Protein AF-A0A2R6GEL3-F1 (afdb_monomer)

Structure (mmCIF, N/CA/C/O backbone):
data_AF-A0A2R6GEL3-F1
#
_entry.id   AF-A0A2R6GEL3-F1
#
loop_
_atom_site.group_PDB
_atom_site.id
_atom_site.type_symbol
_atom_site.label_atom_id
_atom_site.label_alt_id
_atom_site.label_comp_id
_atom_site.label_asym_id
_atom_site.label_entity_id
_atom_site.label_seq_id
_atom_site.pdbx_PDB_ins_code
_atom_site.Cartn_x
_atom_site.Cartn_y
_atom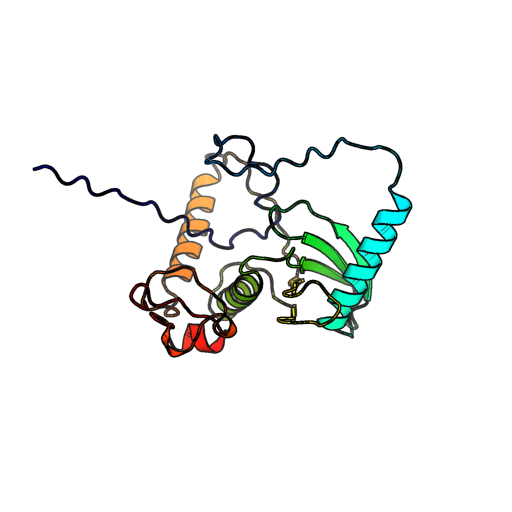_site.Cartn_z
_atom_site.occupancy
_atom_site.B_iso_or_equiv
_atom_site.auth_seq_id
_atom_site.auth_comp_id
_atom_site.auth_asym_id
_atom_site.auth_atom_id
_atom_site.pdbx_PDB_model_num
ATOM 1 N N . MET A 1 1 ? 23.795 28.844 -29.477 1.00 37.75 1 MET A N 1
ATOM 2 C CA . MET A 1 1 ? 23.028 27.593 -29.320 1.00 37.75 1 MET A CA 1
ATOM 3 C C . MET A 1 1 ? 23.210 27.150 -27.882 1.00 37.75 1 MET A C 1
ATOM 5 O O . MET A 1 1 ? 24.295 26.715 -27.536 1.00 37.75 1 MET A O 1
ATOM 9 N N . SER A 1 2 ? 22.220 27.425 -27.032 1.00 29.52 2 SER A N 1
ATOM 10 C CA . SER A 1 2 ? 22.249 27.108 -25.602 1.00 29.52 2 SER A CA 1
ATOM 11 C C . SER A 1 2 ? 21.119 26.117 -25.357 1.00 29.52 2 SER A C 1
ATOM 13 O O . SER A 1 2 ? 19.953 26.488 -25.487 1.00 29.52 2 SER A O 1
ATOM 15 N N . SER A 1 3 ? 21.459 24.851 -25.126 1.00 27.45 3 SER A N 1
ATOM 16 C CA . SER A 1 3 ? 20.482 23.805 -24.830 1.00 27.45 3 SER A CA 1
ATOM 17 C C . SER A 1 3 ? 20.284 23.749 -23.322 1.00 27.45 3 SER A C 1
ATOM 19 O O . SER A 1 3 ? 21.184 23.366 -22.580 1.00 27.45 3 SER A O 1
ATOM 21 N N . SER A 1 4 ? 19.107 24.191 -22.887 1.00 24.47 4 SER A N 1
ATOM 22 C CA . SER A 1 4 ? 18.639 24.087 -21.510 1.00 24.47 4 SER A CA 1
ATOM 23 C C . SER A 1 4 ? 18.266 22.632 -21.229 1.00 24.47 4 SER A C 1
ATOM 25 O O . SER A 1 4 ? 17.338 22.105 -21.841 1.00 24.47 4 SER A O 1
ATOM 27 N N . ILE A 1 5 ? 19.003 21.976 -20.335 1.00 25.86 5 ILE A N 1
ATOM 28 C CA . ILE A 1 5 ? 18.626 20.675 -19.781 1.00 25.86 5 ILE A CA 1
ATOM 29 C C . ILE A 1 5 ? 17.561 20.963 -18.723 1.00 25.86 5 ILE A C 1
ATOM 31 O O . ILE A 1 5 ? 17.852 21.509 -17.659 1.00 25.86 5 ILE A O 1
ATOM 35 N N . SER A 1 6 ? 16.307 20.657 -19.051 1.00 23.41 6 SER A N 1
ATOM 36 C CA . SER A 1 6 ? 15.207 20.699 -18.094 1.00 23.41 6 SER A CA 1
ATOM 37 C C . SER A 1 6 ? 15.393 19.538 -17.117 1.00 23.41 6 SER A C 1
ATOM 39 O O . SER A 1 6 ? 15.214 18.377 -17.475 1.00 23.41 6 SER A O 1
ATOM 41 N N . SER A 1 7 ? 15.839 19.859 -15.903 1.00 25.70 7 SER A N 1
ATOM 42 C CA . SER A 1 7 ? 15.926 18.919 -14.787 1.00 25.70 7 SER A CA 1
ATOM 43 C C . SER A 1 7 ? 14.507 18.624 -14.298 1.00 25.70 7 SER A C 1
ATOM 45 O O . SER A 1 7 ? 13.912 19.414 -13.565 1.00 25.70 7 SER A O 1
ATOM 47 N N . GLY A 1 8 ? 13.930 17.526 -14.787 1.00 24.64 8 GLY A N 1
ATOM 48 C CA . GLY A 1 8 ? 12.675 16.980 -14.287 1.00 24.64 8 GLY A CA 1
ATOM 49 C C . GLY A 1 8 ? 12.922 16.299 -12.946 1.00 24.64 8 GLY A C 1
ATOM 50 O O . GLY A 1 8 ? 13.498 15.217 -12.894 1.00 24.64 8 GLY A O 1
ATOM 51 N N . ILE A 1 9 ? 12.512 16.949 -11.860 1.00 23.88 9 ILE A N 1
ATOM 52 C CA . ILE A 1 9 ? 12.509 16.368 -10.516 1.00 23.88 9 ILE A CA 1
ATOM 53 C C . ILE A 1 9 ? 11.454 15.251 -10.492 1.00 23.88 9 ILE A C 1
ATOM 55 O O . ILE A 1 9 ? 10.254 15.515 -10.579 1.00 23.88 9 ILE A O 1
ATOM 59 N N . LEU A 1 10 ? 11.918 14.002 -10.412 1.00 27.61 10 LEU A N 1
ATOM 60 C CA . LEU A 1 10 ? 11.104 12.801 -10.227 1.00 27.61 10 LEU A CA 1
ATOM 61 C C . LEU A 1 10 ? 10.402 12.861 -8.866 1.00 27.61 10 LEU A C 1
ATOM 63 O O . LEU A 1 10 ? 11.054 12.897 -7.825 1.00 27.61 10 LEU A O 1
ATOM 67 N N . THR A 1 11 ? 9.068 12.847 -8.872 1.00 26.44 11 THR A N 1
ATOM 68 C CA . THR A 1 11 ? 8.284 12.583 -7.660 1.00 26.44 11 THR A CA 1
ATOM 69 C C . THR A 1 11 ? 8.105 11.072 -7.562 1.00 26.44 11 THR A C 1
ATOM 71 O O . THR A 1 11 ? 7.090 10.528 -7.985 1.00 26.44 11 THR A O 1
ATOM 74 N N . LEU A 1 12 ? 9.125 10.376 -7.058 1.00 29.30 12 LEU A N 1
ATOM 75 C CA . LEU A 1 12 ? 8.912 9.066 -6.449 1.00 29.30 12 LEU A CA 1
ATOM 76 C C . LEU A 1 12 ? 8.119 9.337 -5.168 1.00 29.30 12 LEU A C 1
ATOM 78 O O . LEU A 1 12 ? 8.685 9.719 -4.146 1.00 29.30 12 LEU A O 1
ATOM 82 N N . SER A 1 13 ? 6.791 9.234 -5.242 1.00 33.41 13 SER A N 1
ATOM 83 C CA . SER A 1 13 ? 5.941 9.140 -4.055 1.00 33.41 13 SER A CA 1
ATOM 84 C C . SER A 1 13 ? 6.205 7.778 -3.427 1.00 33.41 13 SER A C 1
ATOM 86 O O . SER A 1 13 ? 5.516 6.801 -3.693 1.00 33.41 13 SER A O 1
ATOM 88 N N . VAL A 1 14 ? 7.288 7.711 -2.661 1.00 36.47 14 VAL A N 1
ATOM 89 C CA . VAL A 1 14 ? 7.637 6.570 -1.825 1.00 36.47 14 VAL A CA 1
ATOM 90 C C . VAL A 1 14 ? 6.437 6.273 -0.917 1.00 36.47 14 VAL A C 1
ATOM 92 O O . VAL A 1 14 ? 5.920 7.215 -0.312 1.00 36.47 14 VAL A O 1
ATOM 95 N N . PRO A 1 15 ? 5.977 5.016 -0.781 1.00 38.56 15 PRO A N 1
ATOM 96 C CA . PRO A 1 15 ? 4.828 4.659 0.055 1.00 38.56 15 PRO A CA 1
ATOM 97 C C . PRO A 1 15 ? 5.200 4.631 1.551 1.00 38.56 15 PRO A C 1
ATOM 99 O O . PRO A 1 15 ? 4.792 3.748 2.300 1.00 38.56 15 PRO A O 1
ATOM 102 N N . ILE A 1 16 ? 6.000 5.598 2.002 1.00 34.31 16 ILE A N 1
ATOM 103 C CA . ILE A 1 16 ? 6.271 5.822 3.419 1.00 34.31 16 ILE A CA 1
ATOM 104 C C . ILE A 1 16 ? 5.188 6.781 3.912 1.00 34.31 16 ILE A C 1
ATOM 106 O O . ILE A 1 16 ? 5.163 7.946 3.527 1.00 34.31 16 ILE A O 1
ATOM 110 N N . ALA A 1 17 ? 4.314 6.250 4.769 1.00 35.12 17 ALA A N 1
ATOM 111 C CA . ALA A 1 17 ? 3.053 6.813 5.255 1.00 35.12 17 ALA A CA 1
ATOM 112 C C . ALA A 1 17 ? 1.865 6.592 4.304 1.00 35.12 17 ALA A C 1
ATOM 114 O O . ALA A 1 17 ? 1.453 7.461 3.542 1.00 35.12 17 ALA A O 1
ATOM 115 N N . VAL A 1 18 ? 1.329 5.372 4.397 1.00 39.19 18 VAL A N 1
ATOM 116 C CA . VAL A 1 18 ? -0.089 4.990 4.284 1.00 39.19 18 VAL A CA 1
ATOM 117 C C . VAL A 1 18 ? -1.017 6.153 3.929 1.00 39.19 18 VAL A C 1
ATOM 119 O O . VAL A 1 18 ? -1.111 7.144 4.648 1.00 39.19 18 VAL A O 1
ATOM 122 N N . ARG A 1 19 ? -1.738 5.974 2.828 1.00 43.47 19 ARG A N 1
ATOM 123 C CA . ARG A 1 19 ? -2.649 6.861 2.092 1.00 43.47 19 ARG A CA 1
ATOM 124 C C . ARG A 1 19 ? -3.669 7.736 2.859 1.00 43.47 19 ARG A C 1
ATOM 126 O O . ARG A 1 19 ? -4.425 8.455 2.216 1.00 43.47 19 ARG A O 1
ATOM 133 N N . GLU A 1 20 ? -3.643 7.809 4.191 1.00 38.28 20 GLU A N 1
ATOM 134 C CA . GLU A 1 20 ? -4.131 8.988 4.938 1.00 38.28 20 GLU A CA 1
ATOM 135 C C . GLU A 1 20 ? -3.285 10.256 4.630 1.00 38.28 20 GLU A C 1
ATOM 137 O O . GLU A 1 20 ? -3.729 11.381 4.851 1.00 38.28 20 GLU A O 1
ATOM 142 N N . TYR A 1 21 ? -2.100 10.090 4.027 1.00 44.06 21 TYR A N 1
ATOM 143 C CA . TYR A 1 21 ? -1.109 11.132 3.721 1.00 44.06 21 TYR A CA 1
ATOM 144 C C . TYR A 1 21 ? -1.483 12.173 2.624 1.00 44.06 21 TYR A C 1
ATOM 146 O O . TYR A 1 21 ? -0.847 13.226 2.574 1.00 44.06 21 TYR A O 1
ATOM 154 N N . TYR A 1 22 ? -2.521 11.990 1.782 1.00 33.56 22 TYR A N 1
ATOM 155 C CA . TYR A 1 22 ? -2.796 12.904 0.635 1.00 33.56 22 TYR A CA 1
ATOM 156 C C . TYR A 1 22 ? -4.163 13.617 0.573 1.00 33.56 22 TYR A C 1
ATOM 158 O O . TYR A 1 22 ? -4.457 14.300 -0.411 1.00 33.56 22 TYR A O 1
ATOM 166 N N . ALA A 1 23 ? -4.975 13.581 1.627 1.00 37.00 23 ALA A N 1
ATOM 167 C CA . ALA A 1 23 ? -6.323 14.158 1.583 1.00 37.00 23 ALA A CA 1
ATOM 168 C C . ALA A 1 23 ? -6.427 15.681 1.796 1.00 37.00 23 ALA A C 1
ATOM 170 O O . ALA A 1 23 ? -7.419 16.292 1.408 1.00 37.00 23 ALA A O 1
ATOM 171 N N . GLN A 1 24 ? -5.437 16.332 2.423 1.00 29.03 24 GLN A N 1
ATOM 172 C CA . GLN A 1 24 ? -5.622 17.708 2.930 1.00 29.03 24 GLN A CA 1
ATOM 173 C C . GLN A 1 24 ? -4.770 18.810 2.277 1.00 29.03 24 GLN A C 1
ATOM 175 O O . GLN A 1 24 ? -4.856 19.957 2.712 1.00 29.03 24 GLN A O 1
ATOM 180 N N . ARG A 1 25 ? -3.992 18.553 1.208 1.00 29.38 25 ARG A N 1
ATOM 181 C CA . ARG A 1 25 ? -3.124 19.610 0.625 1.00 29.38 25 ARG A CA 1
ATOM 182 C C . ARG A 1 25 ? -3.155 19.833 -0.892 1.00 29.38 25 ARG A C 1
ATOM 184 O O . ARG A 1 25 ? -2.426 20.697 -1.377 1.00 29.38 25 ARG A O 1
ATOM 191 N N . ILE A 1 26 ? -4.072 19.217 -1.644 1.00 33.28 26 ILE A N 1
ATOM 192 C CA . ILE A 1 26 ? -4.339 19.592 -3.055 1.00 33.28 26 ILE A CA 1
ATOM 193 C C . ILE A 1 26 ? -5.322 20.785 -3.130 1.00 33.28 26 ILE A C 1
ATOM 195 O O . ILE A 1 26 ? -6.329 20.757 -3.829 1.00 33.28 26 ILE A O 1
ATOM 199 N N . GLN A 1 27 ? -5.054 21.859 -2.379 1.00 30.80 27 GLN A N 1
ATOM 200 C CA . GLN A 1 27 ? -5.757 23.148 -2.523 1.00 30.80 27 GLN A CA 1
ATOM 201 C C . GLN A 1 27 ? -4.817 24.322 -2.850 1.00 30.80 27 GLN A C 1
ATOM 203 O O . GLN A 1 27 ? -5.292 25.437 -3.046 1.00 30.80 27 GLN A O 1
ATOM 208 N N . SER A 1 28 ? -3.499 24.106 -2.950 1.00 26.66 28 SER A N 1
ATOM 209 C CA . SER A 1 28 ? -2.527 25.215 -3.040 1.00 26.66 28 SER A CA 1
ATOM 210 C C . SER A 1 28 ? -1.678 25.270 -4.315 1.00 26.66 28 SER A C 1
ATOM 212 O O . SER A 1 28 ? -0.861 26.178 -4.433 1.00 26.66 28 SER A O 1
ATOM 214 N N . PHE A 1 29 ? -1.863 24.366 -5.282 1.00 25.27 29 PHE A N 1
ATOM 215 C CA . PHE A 1 29 ? -1.212 24.475 -6.595 1.00 25.27 29 PHE A CA 1
ATOM 216 C C . PHE A 1 29 ? -2.212 24.944 -7.665 1.00 25.27 29 PHE A C 1
ATOM 218 O O . PHE A 1 29 ? -3.329 24.422 -7.717 1.00 25.27 29 PHE A O 1
ATOM 225 N N . PRO A 1 30 ? -1.859 25.926 -8.518 1.00 25.69 30 PRO A N 1
ATOM 226 C CA . PRO A 1 30 ? -2.735 26.359 -9.599 1.00 25.69 30 PRO A CA 1
ATOM 227 C C . PRO A 1 30 ? -2.913 25.214 -10.617 1.00 25.69 30 PRO A C 1
ATOM 229 O O . PRO A 1 30 ? -1.942 24.529 -10.941 1.00 25.69 30 PRO A O 1
ATOM 232 N N . PRO A 1 31 ? -4.136 24.980 -11.123 1.00 30.97 31 PRO A N 1
ATOM 233 C CA . PRO A 1 31 ? -4.443 23.808 -11.933 1.00 30.97 31 PRO A CA 1
ATOM 234 C C . PRO A 1 31 ? -3.844 23.913 -13.340 1.00 30.97 31 PRO A C 1
ATOM 236 O O . PRO A 1 31 ? -4.167 24.835 -14.091 1.00 30.97 31 PRO A O 1
ATOM 239 N N . PHE A 1 32 ? -3.062 22.908 -13.741 1.00 28.31 32 PHE A N 1
ATOM 240 C CA . PHE A 1 32 ? -2.998 22.528 -15.151 1.00 28.31 32 PHE A CA 1
ATOM 241 C C . PHE A 1 32 ? -4.306 21.814 -15.504 1.00 28.31 32 PHE A C 1
ATOM 243 O O . PHE A 1 32 ? -4.798 20.966 -14.762 1.00 28.31 32 PHE A O 1
ATOM 250 N N . GLY A 1 33 ? -4.939 22.288 -16.576 1.00 34.50 33 GLY A N 1
ATOM 251 C CA . GLY A 1 33 ? -6.368 22.138 -16.809 1.00 34.50 33 GLY A CA 1
ATOM 252 C C . GLY A 1 33 ? -6.873 20.700 -16.875 1.00 34.50 33 GLY A C 1
ATOM 253 O O . GLY A 1 33 ? -6.395 19.902 -17.667 1.00 34.50 33 GLY A O 1
ATOM 254 N N . ASN A 1 34 ? -7.952 20.441 -16.136 1.00 28.95 34 ASN A N 1
ATOM 255 C CA . ASN A 1 34 ? -9.001 19.529 -16.567 1.00 28.95 34 ASN A CA 1
ATOM 256 C C . ASN A 1 34 ? -10.362 20.033 -16.071 1.00 28.95 34 ASN A C 1
ATOM 258 O O . ASN A 1 34 ? -10.594 20.245 -14.880 1.00 28.95 34 ASN A O 1
ATOM 262 N N . ARG A 1 35 ? -11.269 20.278 -17.024 1.00 33.59 35 ARG A N 1
ATOM 263 C CA . ARG A 1 35 ? -12.668 20.638 -16.774 1.00 33.59 35 ARG A CA 1
ATOM 264 C C . ARG A 1 35 ? -13.440 19.389 -16.354 1.00 33.59 35 ARG A C 1
ATOM 266 O O . ARG A 1 35 ? -14.065 18.783 -17.203 1.00 33.59 35 ARG A O 1
ATOM 273 N N . PHE A 1 36 ? -13.463 19.052 -15.072 1.00 36.12 36 PHE A N 1
ATOM 274 C CA . PHE A 1 36 ? -14.576 18.304 -14.469 1.00 36.12 36 PHE A CA 1
ATOM 275 C C . PHE A 1 36 ? -14.671 18.658 -12.981 1.00 36.12 36 PHE A C 1
ATOM 277 O O . PHE A 1 36 ? -14.429 17.848 -12.095 1.00 36.12 36 PHE A O 1
ATOM 284 N N . ARG A 1 37 ? -15.034 19.913 -12.690 1.00 29.69 37 ARG A N 1
ATOM 285 C CA . ARG A 1 37 ? -15.478 20.312 -11.350 1.00 29.69 37 ARG A CA 1
ATOM 286 C C . ARG A 1 37 ? -16.981 20.047 -11.264 1.00 29.69 37 ARG A C 1
ATOM 288 O O . ARG A 1 37 ? -17.781 20.883 -11.676 1.00 29.69 37 ARG A O 1
ATOM 295 N N . ARG A 1 38 ? -17.375 18.877 -10.757 1.00 30.88 38 ARG A N 1
ATOM 296 C CA . ARG A 1 38 ? -18.745 18.668 -10.277 1.00 30.88 38 ARG A CA 1
ATOM 297 C C . ARG A 1 38 ? -18.798 19.205 -8.850 1.00 30.88 38 ARG A C 1
ATOM 299 O O . ARG A 1 38 ? -18.311 18.566 -7.927 1.00 30.88 38 ARG A O 1
ATOM 306 N N . GLU A 1 39 ? -19.328 20.414 -8.691 1.00 27.69 39 GLU A N 1
ATOM 307 C CA . GLU A 1 39 ? -19.616 20.993 -7.378 1.00 27.69 39 GLU A CA 1
ATOM 308 C C . GLU A 1 39 ? -20.604 20.090 -6.631 1.00 27.69 39 GLU A C 1
ATOM 310 O O . GLU A 1 39 ? -21.789 20.026 -6.965 1.00 27.69 39 GLU A O 1
ATOM 315 N N . LEU A 1 40 ? -20.121 19.380 -5.614 1.00 33.88 40 LEU A N 1
ATOM 316 C CA . LEU A 1 40 ? -20.983 18.786 -4.603 1.00 33.88 40 LEU A CA 1
ATOM 317 C C . LEU A 1 40 ? -21.197 19.837 -3.515 1.00 33.88 40 LEU A C 1
ATOM 319 O O . LEU A 1 40 ? -20.297 20.158 -2.743 1.00 33.88 40 LEU A O 1
ATOM 323 N N . ARG A 1 41 ? -22.405 20.404 -3.491 1.00 29.20 41 ARG A N 1
ATOM 324 C CA . ARG A 1 41 ? -22.885 21.193 -2.355 1.00 29.20 41 ARG A CA 1
ATOM 325 C C . ARG A 1 41 ? -23.013 20.281 -1.128 1.00 29.20 41 ARG A C 1
ATOM 327 O O . ARG A 1 41 ? -23.480 19.151 -1.285 1.00 29.20 41 ARG A O 1
ATOM 334 N N . PRO A 1 42 ? -22.682 20.760 0.081 1.00 33.56 42 PRO A N 1
ATOM 335 C CA . PRO A 1 42 ? -22.936 20.005 1.298 1.00 33.56 42 PRO A CA 1
ATOM 336 C C . PRO A 1 42 ? -24.453 19.916 1.505 1.00 33.56 42 PRO A C 1
ATOM 338 O O . PRO A 1 42 ? -25.132 20.937 1.610 1.00 33.56 42 PRO A O 1
ATOM 341 N N . SER A 1 43 ? -25.002 18.698 1.503 1.00 38.81 43 SER A N 1
ATOM 342 C CA . SER A 1 43 ? -26.398 18.451 1.867 1.00 38.81 43 SER A CA 1
ATOM 343 C C . SER A 1 43 ? -26.463 17.686 3.186 1.00 38.81 43 SER A C 1
ATOM 345 O O . SER A 1 43 ? -26.301 16.462 3.220 1.00 38.81 43 SER A O 1
ATOM 347 N N . ASP A 1 44 ? -26.755 18.413 4.258 1.00 44.00 44 ASP A N 1
ATOM 348 C CA . ASP A 1 44 ? -27.270 17.858 5.504 1.00 44.00 44 ASP A CA 1
ATOM 349 C C . ASP A 1 44 ? -28.691 17.326 5.264 1.00 44.00 44 ASP A C 1
ATOM 351 O O . ASP A 1 44 ? -29.645 18.096 5.255 1.00 44.00 44 ASP A O 1
ATOM 355 N N . ALA A 1 45 ? -28.808 16.020 4.979 1.00 39.03 45 ALA A N 1
ATOM 356 C CA . ALA A 1 45 ? -29.976 15.144 5.200 1.00 39.03 45 ALA A CA 1
ATOM 357 C C . ALA A 1 45 ? -29.839 13.854 4.359 1.00 39.03 45 ALA A C 1
ATOM 359 O O . ALA A 1 45 ? -30.367 13.751 3.254 1.00 39.03 45 ALA A O 1
ATOM 360 N N . GLY A 1 46 ? -29.117 12.842 4.857 1.00 35.81 46 GLY A N 1
ATOM 361 C CA . GLY A 1 46 ? -29.018 11.550 4.149 1.00 35.81 46 GLY A CA 1
ATOM 362 C C . GLY A 1 46 ? -28.100 10.484 4.757 1.00 35.81 46 GLY A C 1
ATOM 363 O O . GLY A 1 46 ? -27.782 9.502 4.085 1.00 35.81 46 GLY A O 1
ATOM 364 N N . SER A 1 47 ? -27.653 10.653 6.005 1.00 49.62 47 SER A N 1
ATOM 365 C CA . SER A 1 47 ? -26.543 9.873 6.573 1.00 49.62 47 SER A CA 1
ATOM 366 C C . SER A 1 47 ? -26.842 8.380 6.786 1.00 49.62 47 SER A C 1
ATOM 368 O O . SER A 1 47 ? -25.912 7.582 6.773 1.00 49.62 47 SER A O 1
ATOM 370 N N . GLY A 1 48 ? -28.109 7.970 6.920 1.00 42.72 48 GLY A N 1
ATOM 371 C CA . GLY A 1 48 ? -28.467 6.567 7.186 1.00 42.72 48 GLY A CA 1
ATOM 372 C C . GLY A 1 48 ? -28.363 5.638 5.970 1.00 42.72 48 GLY A C 1
ATOM 373 O O . GLY A 1 48 ? -27.846 4.529 6.075 1.00 42.72 48 GLY A O 1
ATOM 374 N N . ARG A 1 49 ? -28.807 6.088 4.788 1.00 48.56 49 ARG A N 1
ATOM 375 C CA . ARG A 1 49 ? -28.891 5.231 3.587 1.00 48.56 49 ARG A CA 1
ATOM 376 C C . ARG A 1 49 ? -27.534 5.017 2.909 1.00 48.56 49 ARG A C 1
ATOM 378 O O . ARG A 1 49 ? -27.287 3.938 2.388 1.00 48.56 49 ARG A O 1
ATOM 385 N N . ARG A 1 50 ? -26.651 6.022 2.957 1.00 56.69 50 ARG A N 1
ATOM 386 C CA . ARG A 1 50 ? -25.282 5.942 2.412 1.00 56.69 50 ARG A CA 1
ATOM 387 C C . ARG A 1 50 ? -24.331 5.117 3.286 1.00 56.69 50 ARG A C 1
ATOM 389 O O . ARG A 1 50 ? -23.476 4.426 2.747 1.00 56.69 50 ARG A O 1
ATOM 396 N N . ARG A 1 51 ? -24.496 5.144 4.617 1.00 56.25 51 ARG A N 1
ATOM 397 C CA . ARG A 1 51 ? -23.705 4.297 5.532 1.00 56.25 51 ARG A CA 1
ATOM 398 C C . ARG A 1 51 ? -23.997 2.812 5.326 1.00 56.25 51 ARG A C 1
ATOM 400 O O . ARG A 1 51 ? -23.070 2.020 5.262 1.00 56.25 51 ARG A O 1
ATOM 407 N N . SER A 1 52 ? -25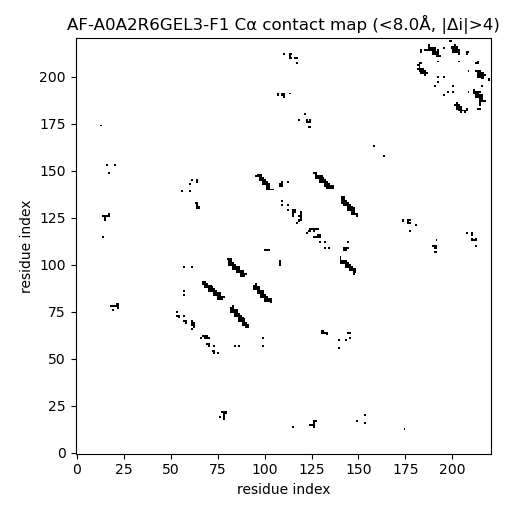.273 2.455 5.159 1.00 63.75 52 SER A N 1
ATOM 408 C CA . SER A 1 52 ? -25.684 1.066 4.923 1.00 63.75 52 SER A CA 1
ATOM 409 C C . SER A 1 52 ? -25.144 0.504 3.602 1.00 63.75 52 SER A C 1
ATOM 411 O O . SER A 1 52 ? -24.724 -0.647 3.576 1.00 63.75 52 SER A O 1
ATOM 413 N N . SER A 1 53 ? -25.095 1.304 2.529 1.00 70.75 53 SER A N 1
ATOM 414 C CA . SER A 1 53 ? -24.538 0.851 1.247 1.00 70.75 53 SER A CA 1
ATOM 415 C C . SER A 1 53 ? -23.014 0.720 1.273 1.00 70.75 53 SER A C 1
ATOM 417 O O . SER A 1 53 ? -22.486 -0.239 0.720 1.00 70.75 53 SER A O 1
ATOM 419 N N . ALA A 1 54 ? -22.309 1.652 1.926 1.00 70.19 54 ALA A N 1
ATOM 420 C CA . ALA A 1 54 ? -20.853 1.593 2.059 1.00 70.19 54 ALA A CA 1
ATOM 421 C C . ALA A 1 54 ? -20.412 0.373 2.881 1.00 70.19 54 ALA A C 1
ATOM 423 O O . ALA A 1 54 ? -19.567 -0.386 2.422 1.00 70.19 54 ALA A O 1
ATOM 424 N N . LEU A 1 55 ? -21.061 0.122 4.025 1.00 80.00 55 LEU A N 1
ATOM 425 C CA . LEU A 1 55 ? -20.795 -1.061 4.846 1.00 80.00 55 LEU A CA 1
ATOM 426 C C . LEU A 1 55 ? -21.028 -2.358 4.056 1.00 80.00 55 LEU A C 1
ATOM 428 O O . LEU A 1 55 ? -20.159 -3.219 4.046 1.00 80.00 55 LEU A O 1
ATOM 432 N N . SER A 1 56 ? -22.132 -2.449 3.303 1.00 85.75 56 SER A N 1
ATOM 433 C CA . SER A 1 56 ? -22.421 -3.634 2.480 1.00 85.75 56 SER A CA 1
ATOM 434 C C . SER A 1 56 ? -21.417 -3.867 1.344 1.00 85.75 56 SER A C 1
ATOM 436 O O . SER A 1 56 ? -21.218 -5.002 0.913 1.00 85.75 56 SER A O 1
ATOM 438 N N . MET A 1 57 ? -20.788 -2.801 0.836 1.00 90.38 57 MET A N 1
ATOM 439 C CA . MET A 1 57 ? -19.736 -2.912 -0.173 1.00 90.38 57 MET A CA 1
ATOM 440 C C . MET A 1 57 ? -18.438 -3.392 0.478 1.00 90.38 57 MET A C 1
ATOM 442 O O . MET A 1 57 ? -17.884 -4.389 0.023 1.00 90.38 57 MET A O 1
ATOM 446 N N . SER A 1 58 ? -18.021 -2.755 1.579 1.00 92.38 58 SER A N 1
ATOM 447 C CA . SER A 1 58 ? -16.824 -3.140 2.332 1.00 92.38 58 SER A CA 1
ATOM 448 C C . SER A 1 58 ? -16.897 -4.574 2.863 1.00 92.38 58 SER A C 1
ATOM 450 O O . SER A 1 58 ? -15.904 -5.285 2.821 1.00 92.38 58 SER A O 1
ATOM 452 N N . GLU A 1 59 ? -18.063 -5.032 3.324 1.00 95.38 59 GLU A N 1
ATOM 453 C CA . GLU A 1 59 ? -18.287 -6.426 3.735 1.00 95.38 59 GLU A CA 1
ATOM 454 C C . GLU A 1 59 ? -18.012 -7.403 2.592 1.00 95.38 59 GLU A C 1
ATOM 456 O O . GLU A 1 59 ? -17.280 -8.375 2.764 1.00 95.38 59 GLU A O 1
ATOM 461 N N . ARG A 1 60 ? -18.573 -7.130 1.410 1.00 96.12 60 ARG A N 1
ATOM 462 C CA . ARG A 1 60 ? -18.394 -7.987 0.237 1.00 96.12 60 ARG A CA 1
ATOM 463 C C . ARG A 1 60 ? -16.954 -7.991 -0.259 1.00 96.12 60 ARG A C 1
ATOM 465 O O . ARG A 1 60 ? -16.452 -9.058 -0.597 1.00 96.12 60 ARG A O 1
ATOM 472 N N . THR A 1 61 ? -16.299 -6.833 -0.335 1.00 96.12 61 THR A N 1
ATOM 473 C CA . THR A 1 61 ? -14.904 -6.759 -0.789 1.00 96.12 61 THR A CA 1
ATOM 474 C C . THR A 1 61 ? -13.971 -7.441 0.204 1.00 96.12 61 THR A C 1
ATOM 476 O O . THR A 1 61 ? -13.178 -8.274 -0.217 1.00 96.12 61 THR A O 1
ATOM 479 N N . VAL A 1 62 ? -14.116 -7.190 1.511 1.00 96.94 62 VAL A N 1
ATOM 480 C CA . VAL A 1 62 ? -13.318 -7.865 2.549 1.00 96.94 62 VAL A CA 1
ATOM 481 C C . VAL A 1 62 ? -13.517 -9.377 2.498 1.00 96.94 62 VAL A C 1
ATOM 483 O O . VAL A 1 62 ? -12.525 -10.089 2.424 1.00 96.94 62 VAL A O 1
ATOM 486 N N . ALA A 1 63 ? -14.758 -9.867 2.431 1.00 96.75 63 ALA A N 1
ATOM 487 C CA . ALA A 1 63 ? -15.030 -11.304 2.331 1.00 96.75 63 ALA A CA 1
ATOM 488 C C . ALA A 1 63 ? -14.505 -11.938 1.029 1.00 96.75 63 ALA A C 1
ATOM 490 O O . ALA A 1 63 ? -14.291 -13.143 0.975 1.00 96.75 63 ALA A O 1
ATOM 491 N N . THR A 1 64 ? -14.307 -11.141 -0.028 1.00 97.62 64 THR A N 1
ATOM 492 C CA . THR A 1 64 ? -13.670 -11.614 -1.269 1.00 97.62 64 THR A CA 1
ATOM 493 C C . THR A 1 64 ? -12.152 -11.728 -1.109 1.00 97.62 64 THR A C 1
ATOM 495 O O . THR A 1 64 ? -11.545 -12.595 -1.730 1.00 97.62 64 THR A O 1
ATOM 498 N N . VAL A 1 65 ? -11.532 -10.865 -0.295 1.00 97.06 65 VAL A N 1
ATOM 499 C CA . VAL A 1 65 ? -10.097 -10.949 0.021 1.00 97.06 65 VAL A CA 1
ATOM 500 C C . VAL A 1 65 ? -9.813 -12.086 1.003 1.00 97.06 65 VAL A C 1
ATOM 502 O O . VAL A 1 65 ? -8.879 -12.855 0.794 1.00 97.06 65 VAL A O 1
ATOM 505 N N . ASP A 1 66 ? -10.601 -12.171 2.071 1.00 95.88 66 ASP A N 1
ATOM 506 C CA . ASP A 1 66 ? -10.466 -13.147 3.148 1.00 95.88 66 ASP A CA 1
ATOM 507 C C . ASP A 1 66 ? -11.859 -13.474 3.705 1.00 95.88 66 ASP A C 1
ATOM 509 O O . ASP A 1 66 ? -12.481 -12.669 4.404 1.00 95.88 66 ASP A O 1
ATOM 513 N N . ASP A 1 67 ? -12.357 -14.669 3.386 1.00 96.25 67 ASP A N 1
ATOM 514 C CA . ASP A 1 67 ? -13.690 -15.134 3.780 1.00 96.25 67 ASP A CA 1
ATOM 515 C C . ASP A 1 67 ? -13.799 -15.479 5.275 1.00 96.25 67 ASP A C 1
ATOM 517 O O . ASP A 1 67 ? -14.904 -15.672 5.793 1.00 96.25 67 ASP A O 1
ATOM 521 N N . THR A 1 68 ? -12.672 -15.498 5.993 1.00 95.62 68 THR A N 1
ATOM 522 C CA . THR A 1 68 ? -12.634 -15.670 7.447 1.00 95.62 68 THR A CA 1
ATOM 523 C C . THR A 1 68 ? -12.853 -14.355 8.199 1.00 95.62 68 THR A C 1
ATOM 525 O O . THR A 1 68 ? -13.145 -14.370 9.399 1.00 95.62 68 THR A O 1
ATOM 528 N N . CYS A 1 69 ? -12.758 -13.216 7.505 1.00 94.94 69 CYS A N 1
ATOM 529 C CA . CYS A 1 69 ? -12.952 -11.890 8.073 1.00 94.94 69 CYS A CA 1
ATOM 530 C C . CYS A 1 69 ? -14.431 -11.473 8.069 1.00 94.94 69 CYS A C 1
ATOM 532 O O . CYS A 1 69 ? -15.132 -11.554 7.064 1.00 94.94 69 CYS A O 1
ATOM 534 N N . THR A 1 70 ? -14.907 -10.922 9.189 1.00 96.12 70 THR A N 1
ATOM 535 C CA . THR A 1 70 ? -16.221 -10.260 9.274 1.00 96.12 70 THR A CA 1
ATOM 536 C C . THR A 1 70 ? -16.048 -8.780 9.587 1.00 96.12 70 THR A C 1
ATOM 538 O O . THR A 1 70 ? -15.525 -8.431 10.645 1.00 96.12 70 THR A O 1
ATOM 541 N N . VAL A 1 71 ? -16.532 -7.894 8.714 1.00 96.75 71 VAL A N 1
ATOM 542 C CA . VAL A 1 71 ? -16.487 -6.441 8.951 1.00 96.75 71 VAL A CA 1
ATOM 543 C C . VAL A 1 71 ? -17.449 -6.058 10.079 1.00 96.75 71 VAL A C 1
ATOM 545 O O . VAL A 1 71 ? -18.614 -6.452 10.093 1.00 96.75 71 VAL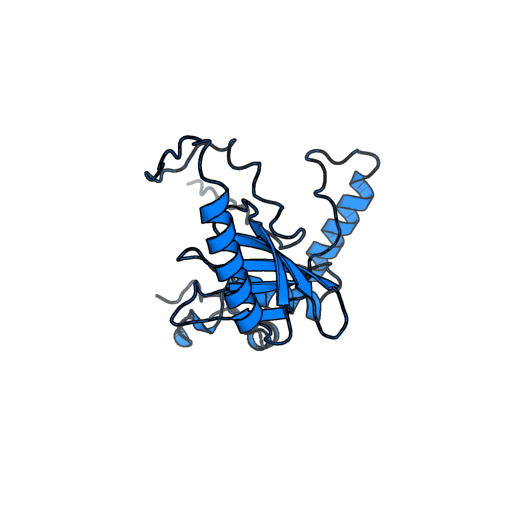 A O 1
ATOM 548 N N . ARG A 1 72 ? -16.961 -5.279 11.046 1.00 96.19 72 ARG A N 1
ATOM 549 C CA . ARG A 1 72 ? -17.759 -4.702 12.143 1.00 96.19 72 ARG A CA 1
ATOM 550 C C . ARG A 1 72 ? -18.059 -3.237 11.923 1.00 96.19 72 ARG A C 1
ATOM 552 O O . ARG A 1 72 ? -19.167 -2.780 12.190 1.00 96.19 72 ARG A O 1
ATOM 559 N N . GLU A 1 73 ? -17.058 -2.513 11.449 1.00 94.38 73 GLU A N 1
ATOM 560 C CA . GLU A 1 73 ? -17.122 -1.079 11.222 1.00 94.38 73 GLU A CA 1
ATOM 561 C C . GLU A 1 73 ? -16.404 -0.766 9.915 1.00 94.38 73 GLU A C 1
ATOM 563 O O . GLU A 1 73 ? -15.366 -1.352 9.616 1.00 94.38 73 GLU A O 1
ATOM 568 N N . ALA A 1 74 ? -16.958 0.165 9.144 1.00 95.00 74 ALA A N 1
ATOM 569 C CA . ALA A 1 74 ? -16.337 0.690 7.939 1.00 95.00 74 ALA A CA 1
ATOM 570 C C . ALA A 1 74 ? -16.582 2.197 7.877 1.00 95.00 74 ALA A C 1
ATOM 572 O O . ALA A 1 74 ? -17.728 2.656 7.893 1.00 95.00 74 ALA A O 1
ATOM 573 N N . THR A 1 75 ? -15.502 2.967 7.818 1.00 92.69 75 THR A N 1
ATOM 574 C CA . THR A 1 75 ? -15.544 4.425 7.716 1.00 92.69 75 THR A CA 1
ATOM 575 C C . THR A 1 75 ? -14.745 4.853 6.500 1.00 92.69 75 THR A C 1
ATOM 577 O O . THR A 1 75 ? -13.551 4.577 6.413 1.00 92.69 75 THR A O 1
ATOM 580 N N . GLY A 1 76 ? -15.410 5.523 5.558 1.00 90.25 76 GLY A N 1
ATOM 581 C CA . GLY A 1 76 ? -14.741 6.095 4.394 1.00 90.25 76 GLY A CA 1
ATOM 582 C C . GLY A 1 76 ? -13.754 7.182 4.811 1.00 90.25 76 GLY A C 1
ATOM 583 O O . GLY A 1 76 ? -14.061 8.011 5.670 1.00 90.25 76 GLY A O 1
ATOM 584 N N . ILE A 1 77 ? -12.589 7.168 4.180 1.00 86.25 77 ILE A N 1
ATOM 585 C CA . ILE A 1 77 ? -11.551 8.182 4.288 1.00 86.25 77 ILE A CA 1
ATOM 586 C C . ILE A 1 77 ? -11.505 8.884 2.933 1.00 86.25 77 ILE A C 1
ATOM 588 O O . ILE A 1 77 ? -11.369 8.237 1.896 1.00 86.25 77 ILE A O 1
ATOM 592 N N . ASP A 1 78 ? -11.641 10.209 2.926 1.00 81.06 78 ASP A N 1
ATOM 593 C CA . ASP A 1 78 ? -11.297 10.982 1.733 1.00 81.06 78 ASP A CA 1
ATOM 594 C C . ASP A 1 78 ? -9.778 10.894 1.584 1.00 81.06 78 ASP A C 1
ATOM 596 O O . ASP A 1 78 ? -9.076 11.415 2.436 1.00 81.06 78 ASP A O 1
ATOM 600 N N . ALA A 1 79 ? -9.284 10.157 0.591 1.00 70.25 79 ALA A N 1
ATOM 601 C CA . ALA A 1 79 ? -7.857 9.919 0.344 1.00 70.25 79 ALA A CA 1
ATOM 602 C C . ALA A 1 79 ? -7.460 10.281 -1.103 1.00 70.25 79 ALA A C 1
ATOM 604 O O . ALA A 1 79 ? -6.391 9.905 -1.591 1.00 70.25 79 ALA A O 1
ATOM 605 N N . GLY A 1 80 ? -8.319 11.028 -1.809 1.00 73.00 80 GLY A N 1
ATOM 606 C CA . GLY A 1 80 ? -8.103 11.431 -3.196 1.00 73.00 80 GLY A CA 1
ATOM 607 C C . GLY A 1 80 ? -8.697 10.466 -4.229 1.00 73.00 80 GLY A C 1
ATOM 608 O O . GLY A 1 80 ? -9.906 10.278 -4.282 1.00 73.00 80 GLY A O 1
ATOM 609 N N . GLY A 1 81 ? -7.856 9.953 -5.138 1.00 73.88 81 GLY A N 1
ATOM 610 C CA . GLY A 1 81 ? -8.291 9.322 -6.398 1.00 73.88 81 GLY A CA 1
ATOM 611 C C . GLY A 1 81 ? -8.935 7.933 -6.286 1.00 73.88 81 GLY A C 1
ATOM 612 O O . GLY A 1 81 ? -9.598 7.507 -7.229 1.00 73.88 81 GLY A O 1
ATOM 613 N N . ASN A 1 82 ? -8.773 7.250 -5.152 1.00 83.38 82 ASN A N 1
ATOM 614 C CA . ASN A 1 82 ? -9.376 5.945 -4.882 1.00 83.38 82 ASN A CA 1
ATOM 615 C C . ASN A 1 82 ? -10.348 6.036 -3.705 1.00 83.38 82 ASN A C 1
ATOM 617 O O . ASN A 1 82 ? -10.250 6.933 -2.867 1.00 83.38 82 ASN A O 1
ATOM 621 N N . GLU A 1 83 ? -11.290 5.100 -3.652 1.00 89.00 83 GLU A N 1
ATOM 622 C CA . GLU A 1 83 ? -12.153 4.945 -2.489 1.00 89.00 83 GLU A CA 1
ATOM 623 C C . GLU A 1 83 ? -11.388 4.157 -1.420 1.00 89.00 83 GLU A C 1
ATOM 625 O O . GLU A 1 83 ? -11.010 3.005 -1.636 1.00 89.00 83 GLU A O 1
ATOM 630 N N . THR A 1 84 ? -11.152 4.792 -0.273 1.00 91.38 84 THR A N 1
ATOM 631 C CA . THR A 1 84 ? -10.412 4.212 0.851 1.00 91.38 84 THR A CA 1
ATOM 632 C C . THR A 1 84 ? -11.320 4.125 2.070 1.00 91.38 84 THR A C 1
ATOM 634 O O . THR A 1 84 ? -12.045 5.066 2.397 1.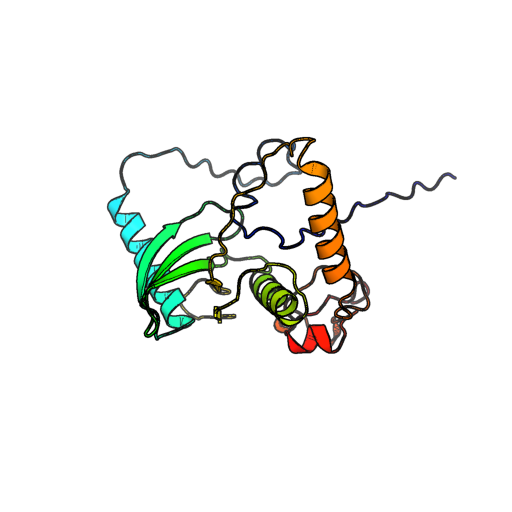00 91.38 84 THR A O 1
ATOM 637 N N . PHE A 1 85 ? -11.278 2.999 2.777 1.00 93.12 85 PHE A N 1
ATOM 638 C CA . PHE A 1 85 ? -12.053 2.765 3.988 1.00 93.12 85 PHE A CA 1
ATOM 639 C C . PHE A 1 85 ? -11.143 2.269 5.101 1.00 93.12 85 PHE A C 1
ATOM 641 O O . PHE A 1 85 ? -10.412 1.296 4.928 1.00 93.12 85 PHE A O 1
ATOM 648 N N . ARG A 1 86 ? -11.258 2.873 6.284 1.00 94.19 86 ARG A N 1
ATOM 649 C CA . ARG A 1 86 ? -10.836 2.206 7.513 1.00 94.19 86 ARG A CA 1
ATOM 650 C C . ARG A 1 86 ? -11.882 1.165 7.857 1.00 94.19 86 ARG A C 1
ATOM 652 O O . ARG A 1 86 ? -13.059 1.511 7.994 1.00 94.19 86 ARG A O 1
ATOM 659 N N . VAL A 1 87 ? -11.455 -0.078 8.026 1.00 95.88 87 VAL A N 1
ATOM 660 C CA . VAL A 1 87 ? -12.340 -1.178 8.396 1.00 95.88 87 VAL A CA 1
ATOM 661 C C . VAL A 1 87 ? -11.832 -1.869 9.652 1.00 95.88 87 VAL A C 1
ATOM 663 O O . VAL A 1 87 ? -10.644 -2.139 9.801 1.00 95.88 87 VAL A O 1
ATOM 666 N N . THR A 1 88 ? -12.748 -2.164 10.562 1.00 97.00 88 THR A N 1
ATOM 667 C CA . THR A 1 88 ? -12.497 -3.078 11.673 1.00 97.00 88 THR A CA 1
ATOM 668 C C . THR A 1 88 ? -13.044 -4.437 11.276 1.00 97.00 88 THR A C 1
ATOM 670 O O . THR A 1 88 ? -14.236 -4.549 10.971 1.00 97.00 88 THR A O 1
ATOM 673 N N . VAL A 1 89 ? -12.204 -5.466 11.325 1.00 96.88 89 VAL A N 1
ATOM 674 C CA . VAL A 1 89 ? -12.592 -6.848 11.029 1.00 96.88 89 VAL A CA 1
ATOM 675 C C . VAL A 1 89 ? -12.423 -7.727 12.264 1.00 96.88 89 VAL A C 1
ATOM 677 O O . VAL A 1 89 ? -11.489 -7.551 13.044 1.00 96.88 89 VAL A O 1
ATOM 680 N N . GLU A 1 90 ? -13.332 -8.677 12.453 1.00 97.44 90 GLU A N 1
ATOM 681 C CA . GLU A 1 90 ? -13.099 -9.826 13.329 1.00 97.44 90 GLU A CA 1
ATOM 682 C C . GLU A 1 90 ? -12.550 -10.976 12.497 1.00 97.44 90 GLU A C 1
ATOM 684 O O . GLU A 1 90 ? -13.128 -11.307 11.459 1.00 97.44 90 GLU A O 1
ATOM 689 N N . THR A 1 91 ? -11.478 -11.595 12.979 1.00 94.62 91 THR A N 1
ATOM 690 C CA . THR A 1 91 ? -10.899 -12.819 12.419 1.00 94.62 91 THR A CA 1
ATOM 691 C C . THR A 1 91 ? -10.923 -13.929 13.479 1.00 94.62 91 THR A C 1
ATOM 693 O O . THR A 1 91 ? -11.204 -13.652 14.652 1.00 94.62 91 THR A O 1
ATOM 696 N N . PRO A 1 92 ? -10.609 -15.191 13.128 1.00 95.25 92 PRO A N 1
ATOM 697 C CA . PRO A 1 92 ? -10.461 -16.262 14.117 1.00 95.25 92 PRO A CA 1
ATOM 698 C C . PRO A 1 92 ? -9.435 -15.957 15.223 1.00 95.25 92 PRO A C 1
ATOM 700 O O . PRO A 1 92 ? -9.588 -16.443 16.343 1.00 95.25 92 PRO A O 1
ATOM 703 N N . ASP A 1 93 ? -8.431 -15.124 14.929 1.00 93.75 93 ASP A N 1
ATOM 704 C CA . ASP A 1 93 ? -7.375 -14.725 15.871 1.00 93.75 93 ASP A CA 1
ATOM 705 C C . 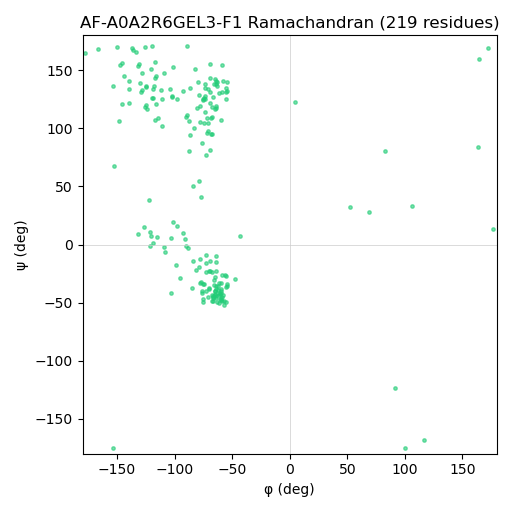ASP A 1 93 ? -7.728 -13.458 16.672 1.00 93.75 93 ASP A C 1
ATOM 707 O O . ASP A 1 93 ? -6.947 -13.010 17.513 1.00 93.75 93 ASP A O 1
ATOM 711 N N . GLY A 1 94 ? -8.900 -12.872 16.417 1.00 95.06 94 GLY A N 1
ATOM 712 C CA . GLY A 1 94 ? -9.416 -11.693 17.099 1.00 95.06 94 GLY A CA 1
ATOM 713 C C . GLY A 1 94 ? -9.595 -10.480 16.190 1.00 95.06 94 GLY A C 1
ATOM 714 O O . GLY A 1 94 ? -9.558 -10.554 14.961 1.00 95.06 94 GLY A O 1
ATOM 715 N N . ARG A 1 95 ? -9.820 -9.332 16.827 1.00 96.00 95 ARG A N 1
ATOM 716 C CA . ARG A 1 95 ? -10.092 -8.066 16.148 1.00 96.00 95 ARG A CA 1
ATOM 717 C C . ARG A 1 95 ? -8.828 -7.496 15.503 1.00 96.00 95 ARG A C 1
ATOM 719 O O . ARG A 1 95 ? -7.795 -7.391 16.163 1.00 96.00 95 ARG A O 1
ATOM 726 N N . ARG A 1 96 ? -8.942 -7.043 14.252 1.00 94.81 96 ARG A N 1
ATOM 727 C CA . ARG A 1 96 ? -7.889 -6.336 13.508 1.00 94.81 96 ARG A CA 1
ATOM 728 C C . ARG A 1 96 ? -8.416 -5.031 12.920 1.00 94.81 96 ARG A C 1
ATOM 730 O O . ARG A 1 96 ? -9.586 -4.914 12.554 1.00 94.81 96 ARG A O 1
ATOM 737 N N . GLU A 1 97 ? -7.534 -4.044 12.835 1.00 96.06 97 GLU A N 1
ATOM 738 C CA . GLU A 1 97 ? -7.796 -2.781 12.150 1.00 96.06 97 GLU A CA 1
ATOM 739 C C . GLU A 1 97 ? -7.095 -2.822 10.790 1.00 96.06 97 GLU A C 1
ATOM 741 O O . GLU A 1 97 ? -5.900 -3.105 10.702 1.00 96.06 97 GLU A O 1
ATOM 746 N N . CYS A 1 98 ? -7.842 -2.548 9.729 1.00 96.38 98 CYS A N 1
ATOM 747 C CA . CYS A 1 98 ? -7.370 -2.655 8.357 1.00 96.38 98 CYS A CA 1
ATOM 748 C C . CYS A 1 98 ? -7.751 -1.412 7.547 1.00 96.38 98 CYS A C 1
ATOM 750 O O . CYS A 1 98 ? -8.608 -0.608 7.933 1.00 96.38 98 CYS A O 1
ATOM 752 N N . VAL A 1 99 ? -7.118 -1.282 6.388 1.00 95.62 99 VAL A N 1
ATOM 753 C CA . VAL A 1 99 ? -7.468 -0.319 5.350 1.00 95.62 99 VAL A CA 1
ATOM 754 C C . VAL A 1 99 ? -7.846 -1.097 4.097 1.00 95.62 99 VAL A C 1
ATOM 756 O O . VAL A 1 99 ? -7.093 -1.953 3.636 1.00 95.62 99 VAL A O 1
ATOM 759 N N . LEU A 1 100 ? -9.033 -0.810 3.576 1.00 95.75 100 LEU A N 1
ATOM 760 C CA . LEU A 1 100 ? -9.526 -1.310 2.301 1.00 95.75 100 LEU A CA 1
ATOM 761 C C . LEU A 1 100 ? -9.398 -0.193 1.271 1.00 95.75 100 LEU A C 1
ATOM 763 O O . LEU A 1 100 ? -9.930 0.898 1.481 1.00 95.75 100 LEU A O 1
ATOM 767 N N . GLU A 1 101 ? -8.766 -0.487 0.143 1.00 93.75 101 GLU A N 1
ATOM 768 C CA . GLU A 1 101 ? -8.712 0.423 -0.996 1.00 93.75 101 GLU A CA 1
ATOM 769 C C . GLU A 1 101 ? -9.368 -0.210 -2.212 1.00 93.75 101 GLU A C 1
ATOM 771 O O . GLU A 1 101 ? -9.119 -1.371 -2.528 1.00 93.75 101 GLU A O 1
ATOM 776 N N . THR A 1 102 ? -10.211 0.561 -2.892 1.00 92.50 102 THR A N 1
ATOM 777 C CA . THR A 1 102 ? -10.954 0.134 -4.079 1.00 92.50 102 THR A CA 1
ATOM 778 C C . THR A 1 102 ? -10.780 1.150 -5.203 1.00 92.50 102 THR A C 1
ATOM 780 O O . THR A 1 102 ? -10.814 2.363 -4.964 1.00 92.50 102 THR A O 1
ATOM 783 N N . SER A 1 103 ? -10.608 0.671 -6.436 1.00 86.56 103 SER A N 1
ATOM 784 C CA . SER A 1 103 ? -10.488 1.546 -7.605 1.00 86.56 103 SER A CA 1
ATOM 785 C C . SER A 1 103 ? -11.813 2.241 -7.927 1.00 86.56 103 SER A C 1
ATOM 787 O O . SER A 1 103 ? -12.886 1.648 -7.840 1.00 86.56 103 SER A O 1
ATOM 789 N N . THR A 1 104 ? -11.744 3.497 -8.374 1.00 80.38 104 THR A N 1
ATOM 790 C CA . THR A 1 104 ? -12.908 4.252 -8.878 1.00 80.38 104 THR A CA 1
ATOM 791 C C . THR A 1 104 ? -13.018 4.252 -10.411 1.00 80.38 104 THR A C 1
ATOM 793 O O . THR A 1 104 ? -13.772 5.043 -10.979 1.00 80.38 104 THR A O 1
ATOM 796 N N . GLY A 1 105 ? -12.305 3.348 -11.097 1.00 66.00 105 GLY A N 1
ATOM 797 C CA . GLY A 1 105 ? -12.333 3.223 -12.563 1.00 66.00 105 GLY A CA 1
ATOM 798 C C . GLY A 1 105 ? -11.082 3.755 -13.267 1.00 66.00 105 GLY A C 1
ATOM 799 O O . GLY A 1 105 ? -11.166 4.279 -14.377 1.00 66.00 105 GLY A O 1
ATOM 800 N N . GLY A 1 106 ? -9.924 3.627 -12.622 1.00 65.19 106 GLY A N 1
ATOM 801 C CA . GLY A 1 106 ? -8.615 3.981 -13.164 1.00 65.19 106 GLY A CA 1
ATOM 802 C C . GLY A 1 106 ? -7.526 3.880 -12.097 1.00 65.19 106 GLY A C 1
ATOM 803 O O . GLY A 1 106 ? -7.819 3.744 -10.908 1.00 65.19 106 GLY A O 1
ATOM 804 N N . GLY A 1 107 ? -6.267 3.962 -12.521 1.00 69.81 107 GLY A N 1
ATOM 805 C CA . GLY A 1 107 ? -5.109 3.957 -11.628 1.00 69.81 107 GLY A CA 1
ATOM 806 C C . GLY A 1 107 ? -4.410 2.604 -11.530 1.00 69.81 107 GLY A C 1
ATOM 807 O O . GLY A 1 107 ? -4.730 1.669 -12.248 1.00 69.81 107 GLY A O 1
ATOM 808 N N . ASN A 1 108 ? -3.425 2.550 -10.641 1.00 84.50 108 ASN A N 1
ATOM 809 C CA . ASN A 1 108 ? -2.405 1.505 -10.570 1.00 84.50 108 ASN A CA 1
ATOM 810 C C . ASN A 1 108 ? -2.411 0.829 -9.187 1.00 84.50 108 ASN A C 1
ATOM 812 O O . ASN A 1 108 ? -1.375 0.617 -8.559 1.00 84.50 108 ASN A O 1
ATOM 816 N N . LEU A 1 109 ? -3.621 0.639 -8.649 1.00 89.69 109 LEU A N 1
ATOM 817 C CA . LEU A 1 109 ? -3.853 0.206 -7.268 1.00 89.69 109 LEU A CA 1
ATOM 818 C C . LEU A 1 109 ? -3.342 -1.223 -7.026 1.00 89.69 109 LEU A C 1
ATOM 820 O O . LEU A 1 109 ? -2.914 -1.582 -5.935 1.00 89.69 109 LEU A O 1
ATOM 824 N N . ASP A 1 110 ? -3.368 -2.045 -8.060 1.00 89.62 110 ASP A N 1
ATOM 825 C CA . ASP A 1 110 ? -2.862 -3.405 -8.029 1.00 89.62 110 ASP A CA 1
ATOM 826 C C . ASP A 1 110 ? -1.323 -3.461 -8.036 1.00 89.62 110 ASP A C 1
ATOM 828 O O . ASP A 1 110 ? -0.748 -4.326 -7.369 1.00 89.62 110 ASP A O 1
ATOM 832 N N . ALA A 1 111 ? -0.643 -2.528 -8.711 1.00 92.50 111 ALA A N 1
ATOM 833 C CA . ALA A 1 111 ? 0.799 -2.337 -8.578 1.00 92.50 111 ALA A CA 1
ATOM 834 C C . ALA A 1 111 ? 1.175 -1.750 -7.216 1.00 92.50 111 ALA A C 1
ATOM 836 O O . ALA A 1 111 ? 2.179 -2.156 -6.644 1.00 92.50 111 ALA A O 1
ATOM 837 N N . GLU A 1 112 ? 0.365 -0.840 -6.667 1.00 93.12 112 GLU A N 1
ATOM 838 C CA . GLU A 1 112 ? 0.549 -0.312 -5.310 1.00 93.12 112 GLU A CA 1
ATOM 839 C C . GLU A 1 112 ? 0.543 -1.445 -4.276 1.00 93.12 112 GLU A C 1
ATOM 841 O O . GLU A 1 112 ? 1.485 -1.573 -3.494 1.00 93.12 112 GLU A O 1
ATOM 846 N N . ALA A 1 113 ? -0.444 -2.344 -4.333 1.00 94.88 113 ALA A N 1
ATOM 847 C CA . ALA A 1 113 ? -0.498 -3.501 -3.444 1.00 94.88 113 ALA A CA 1
ATOM 848 C C . ALA A 1 113 ? 0.734 -4.416 -3.580 1.00 94.88 113 ALA A C 1
ATOM 850 O O . ALA A 1 113 ? 1.266 -4.918 -2.591 1.00 94.88 113 ALA A O 1
ATOM 851 N N . ARG A 1 114 ? 1.215 -4.634 -4.808 1.00 95.56 114 ARG A N 1
ATOM 852 C CA . ARG A 1 114 ? 2.410 -5.450 -5.074 1.00 95.56 114 ARG A CA 1
ATOM 853 C C . ARG A 1 114 ? 3.695 -4.772 -4.604 1.00 95.56 114 ARG A C 1
ATOM 855 O O . ARG A 1 114 ? 4.553 -5.447 -4.046 1.00 95.56 114 ARG A O 1
ATOM 862 N N . LEU A 1 115 ? 3.804 -3.453 -4.760 1.00 95.44 115 LEU A N 1
ATOM 863 C CA . LEU A 1 115 ? 4.906 -2.654 -4.222 1.00 95.44 115 LEU A CA 1
ATOM 864 C C . LEU A 1 115 ? 4.948 -2.730 -2.696 1.00 95.44 115 LEU A C 1
ATOM 866 O O . LEU A 1 115 ? 6.020 -2.931 -2.139 1.00 95.44 115 LEU A O 1
ATOM 870 N N . LEU A 1 116 ? 3.801 -2.639 -2.015 1.00 96.38 116 LEU A N 1
ATOM 871 C CA . LEU A 1 116 ? 3.736 -2.813 -0.560 1.00 96.38 116 LEU A CA 1
ATOM 872 C C . LEU A 1 116 ? 4.231 -4.200 -0.129 1.00 96.38 116 LEU A C 1
ATOM 874 O O . LEU A 1 116 ? 4.997 -4.307 0.826 1.00 96.38 116 LEU A O 1
ATOM 878 N N . ARG A 1 117 ? 3.854 -5.258 -0.860 1.00 97.00 117 ARG A N 1
ATOM 879 C CA . ARG A 1 117 ? 4.345 -6.622 -0.597 1.00 97.00 117 ARG A CA 1
ATOM 880 C C . ARG A 1 117 ? 5.849 -6.751 -0.821 1.00 97.00 117 ARG A C 1
ATOM 882 O O . ARG A 1 117 ? 6.513 -7.331 0.028 1.00 97.00 117 ARG A O 1
ATOM 889 N N . LEU A 1 118 ? 6.370 -6.196 -1.916 1.00 96.31 118 LEU A N 1
ATOM 890 C CA . LEU A 1 118 ? 7.802 -6.188 -2.217 1.00 96.31 118 LEU A CA 1
ATOM 891 C C . LEU A 1 118 ? 8.587 -5.447 -1.130 1.00 96.31 118 LEU A C 1
ATOM 893 O O . LEU A 1 118 ? 9.555 -5.972 -0.599 1.00 96.31 118 LEU A O 1
ATOM 897 N N . LEU A 1 119 ? 8.135 -4.262 -0.724 1.00 96.31 119 LEU A N 1
ATOM 898 C CA . LEU A 1 119 ? 8.804 -3.490 0.321 1.00 96.31 119 LEU A CA 1
ATOM 899 C C . LEU A 1 119 ? 8.769 -4.196 1.681 1.00 96.31 119 LEU A C 1
ATOM 901 O O . LEU A 1 119 ? 9.793 -4.240 2.357 1.00 96.31 119 LEU A O 1
ATOM 905 N N . GLY A 1 120 ? 7.628 -4.771 2.068 1.00 95.38 120 GLY A N 1
ATOM 906 C CA . GLY A 1 120 ? 7.493 -5.478 3.343 1.00 95.38 120 GLY A CA 1
ATOM 907 C C .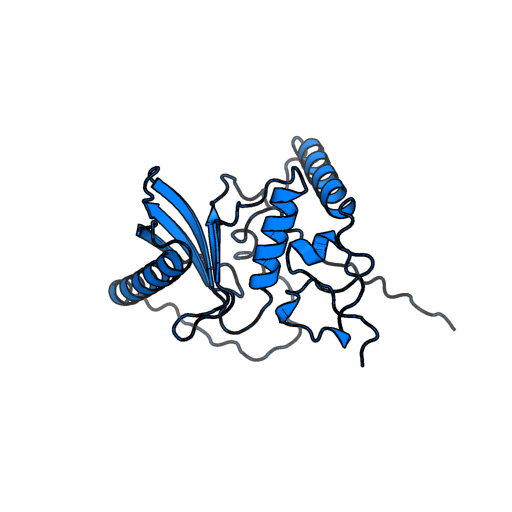 GLY A 1 120 ? 8.209 -6.832 3.382 1.00 95.38 120 GLY A C 1
ATOM 908 O O . GLY A 1 120 ? 8.535 -7.312 4.464 1.00 95.38 120 GLY A O 1
ATOM 909 N N . GLY A 1 121 ? 8.443 -7.450 2.220 1.00 96.56 121 GLY A N 1
ATOM 910 C CA . GLY A 1 121 ? 9.192 -8.702 2.096 1.00 96.56 121 GLY A CA 1
ATOM 911 C C . GLY A 1 121 ? 10.705 -8.502 2.024 1.00 96.56 121 GLY A C 1
ATOM 912 O O . GLY A 1 121 ? 11.450 -9.278 2.616 1.00 96.56 121 GLY A O 1
ATOM 913 N N . GLU A 1 122 ? 11.153 -7.447 1.339 1.00 97.50 122 GLU A N 1
ATOM 914 C CA . GLU A 1 122 ? 12.560 -7.279 0.955 1.00 97.50 122 GLU A CA 1
ATOM 915 C C . GLU A 1 122 ? 13.295 -6.176 1.733 1.00 97.50 122 GLU A C 1
ATOM 917 O O . GLU A 1 122 ? 14.506 -6.014 1.584 1.00 97.50 122 GLU A O 1
ATOM 922 N N . THR A 1 123 ? 12.598 -5.396 2.567 1.00 95.62 123 THR A N 1
ATOM 923 C CA . THR A 1 123 ? 13.205 -4.297 3.337 1.00 95.62 123 THR A CA 1
ATOM 924 C C . THR A 1 123 ? 12.714 -4.246 4.782 1.00 95.62 123 THR A C 1
ATOM 926 O O . THR A 1 123 ? 11.742 -4.894 5.158 1.00 95.62 123 THR A O 1
ATOM 929 N N . ASP A 1 124 ? 13.375 -3.427 5.601 1.00 91.88 124 ASP A N 1
ATOM 930 C CA . ASP A 1 124 ? 12.921 -3.069 6.948 1.00 91.88 124 ASP A CA 1
ATOM 931 C C . ASP A 1 124 ? 12.072 -1.781 6.974 1.00 91.88 124 ASP A C 1
ATOM 933 O O . ASP A 1 124 ? 11.792 -1.240 8.050 1.00 91.88 124 ASP A O 1
ATOM 937 N N . VAL A 1 125 ? 11.673 -1.265 5.803 1.00 93.44 125 VAL A N 1
ATOM 938 C CA . VAL A 1 125 ? 10.836 -0.068 5.703 1.00 93.44 125 VAL A CA 1
ATOM 939 C C . VAL A 1 125 ? 9.454 -0.391 6.280 1.00 93.44 125 VAL A C 1
ATOM 941 O O . VAL A 1 125 ? 8.821 -1.354 5.845 1.00 93.44 125 VAL A O 1
ATOM 944 N N . PRO A 1 126 ? 8.939 0.406 7.235 1.00 90.56 126 PRO A N 1
ATOM 945 C CA . PRO A 1 126 ? 7.635 0.153 7.829 1.00 90.56 126 PRO A CA 1
ATOM 946 C C . PRO A 1 126 ? 6.527 0.462 6.816 1.00 90.56 126 PRO A C 1
ATOM 948 O O . PRO A 1 126 ? 6.125 1.614 6.640 1.00 90.56 126 PRO A O 1
ATOM 951 N N . VAL A 1 127 ? 6.031 -0.581 6.155 1.00 93.62 127 VAL A N 1
ATOM 952 C CA . VAL A 1 127 ? 4.897 -0.533 5.225 1.00 93.62 127 VAL A CA 1
ATOM 953 C C . VAL A 1 127 ? 3.768 -1.451 5.704 1.00 93.62 127 VAL A C 1
ATOM 955 O O . VAL A 1 127 ? 4.035 -2.434 6.396 1.00 93.62 127 VAL A O 1
ATOM 958 N N . PRO A 1 128 ? 2.497 -1.141 5.389 1.00 94.62 128 PRO A N 1
ATOM 959 C CA . PRO A 1 128 ? 1.380 -2.025 5.694 1.00 94.62 128 PRO A CA 1
ATOM 960 C C . PRO A 1 128 ? 1.550 -3.430 5.120 1.00 94.62 128 PRO A C 1
ATOM 962 O O . PRO A 1 128 ? 1.838 -3.595 3.932 1.00 94.62 128 PRO A O 1
ATOM 965 N N . SER A 1 129 ? 1.269 -4.440 5.939 1.00 94.69 129 SER A N 1
ATOM 966 C CA . SER A 1 129 ? 1.141 -5.819 5.474 1.00 94.69 129 SER A CA 1
ATOM 967 C C . SER A 1 129 ? -0.115 -5.954 4.615 1.00 94.69 129 SER A C 1
ATOM 969 O O . SER A 1 129 ? -1.226 -5.697 5.083 1.00 94.69 129 SER A O 1
ATOM 971 N N . VAL A 1 130 ? 0.030 -6.381 3.363 1.00 96.62 130 VAL A N 1
ATOM 972 C CA . VAL A 1 130 ? -1.121 -6.663 2.493 1.00 96.62 130 VAL A CA 1
ATOM 973 C C . VAL A 1 130 ? -1.713 -8.021 2.864 1.00 96.62 130 VAL A C 1
ATOM 975 O O . VAL A 1 130 ? -1.043 -9.044 2.739 1.00 96.62 130 VAL A O 1
ATOM 978 N N . VAL A 1 131 ? -2.979 -8.028 3.282 1.00 95.88 131 VAL A N 1
ATOM 979 C CA . VAL A 1 131 ? -3.744 -9.246 3.595 1.00 95.88 131 VAL A CA 1
ATOM 980 C C . VAL A 1 131 ? -4.070 -9.996 2.306 1.00 95.88 131 VAL A C 1
ATOM 982 O O . VAL A 1 131 ? -3.860 -11.201 2.206 1.00 95.88 131 VAL A O 1
ATOM 985 N N . GLY A 1 132 ? -4.521 -9.271 1.283 1.00 95.50 132 GLY A N 1
ATOM 986 C CA . GLY A 1 132 ? -4.749 -9.841 -0.037 1.00 95.50 132 GLY A CA 1
ATOM 987 C C . GLY A 1 132 ? -5.219 -8.813 -1.057 1.00 95.50 132 GLY A C 1
ATOM 988 O O . GLY A 1 132 ? -5.611 -7.698 -0.711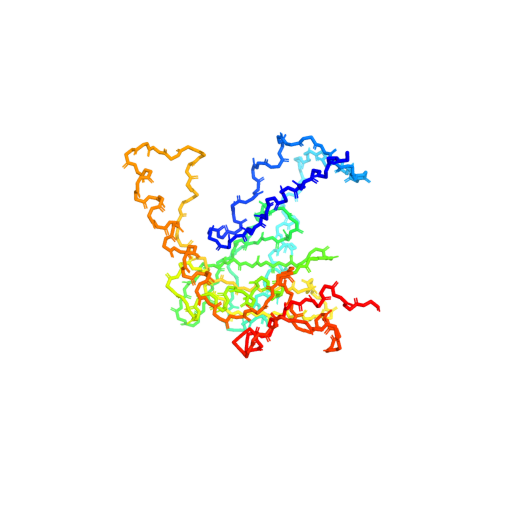 1.00 95.50 132 GLY A O 1
ATOM 989 N N . VAL A 1 133 ? -5.140 -9.204 -2.327 1.00 94.69 133 VAL A N 1
ATOM 990 C CA . VAL A 1 133 ? -5.401 -8.361 -3.497 1.00 94.69 133 VAL A CA 1
ATOM 991 C C . VAL A 1 133 ? -6.398 -9.080 -4.391 1.00 94.69 133 VAL A C 1
ATOM 993 O O . VAL A 1 133 ? -6.222 -10.262 -4.682 1.00 94.69 133 VAL A O 1
ATOM 996 N N . VAL A 1 134 ? -7.421 -8.359 -4.837 1.00 95.44 134 VAL A N 1
ATOM 997 C CA . VAL A 1 134 ? -8.362 -8.811 -5.857 1.00 95.44 134 VAL A CA 1
ATOM 998 C C . VAL A 1 134 ? -8.189 -7.927 -7.075 1.00 95.44 134 VAL A C 1
ATOM 1000 O O . VAL A 1 134 ? -8.531 -6.747 -7.104 1.00 95.44 134 VAL A O 1
ATOM 1003 N N . ASP A 1 135 ? -7.617 -8.557 -8.078 1.00 93.19 135 ASP A N 1
ATOM 1004 C CA . ASP A 1 135 ? -7.154 -7.969 -9.319 1.00 93.19 135 ASP A CA 1
ATOM 1005 C C . ASP A 1 135 ? -8.310 -7.655 -10.285 1.00 93.19 135 ASP A C 1
ATOM 1007 O O . ASP A 1 135 ? -8.319 -6.606 -10.932 1.00 93.19 135 ASP A O 1
ATOM 1011 N N . GLU A 1 136 ? -9.293 -8.554 -10.357 1.00 92.56 136 GLU A N 1
ATOM 1012 C CA . GLU A 1 136 ? -10.503 -8.464 -11.178 1.00 92.56 136 GLU A CA 1
ATOM 1013 C C . GLU A 1 136 ? -11.683 -9.068 -10.416 1.00 92.56 136 GLU A C 1
ATOM 1015 O O . GLU A 1 136 ? -11.536 -10.052 -9.691 1.00 92.56 136 GLU A O 1
ATOM 1020 N N . HIS A 1 137 ? -12.875 -8.500 -10.596 1.00 93.62 137 HIS A N 1
ATOM 1021 C CA . HIS A 1 137 ? -14.099 -9.057 -10.037 1.00 93.62 137 HIS A CA 1
ATOM 1022 C C . HIS A 1 137 ? -15.310 -8.641 -10.888 1.00 93.62 137 HIS A C 1
ATOM 1024 O O . HIS A 1 137 ? -15.413 -7.465 -11.238 1.00 93.62 137 HIS A O 1
ATOM 1030 N N . PRO A 1 138 ? -16.257 -9.549 -11.200 1.00 91.62 138 PRO A N 1
ATOM 1031 C CA . PRO A 1 138 ? -17.386 -9.234 -12.084 1.00 91.62 138 PRO A CA 1
ATOM 1032 C C . PRO A 1 138 ? -18.353 -8.190 -11.502 1.00 91.62 138 PRO A C 1
ATOM 1034 O O . PRO A 1 138 ? -18.898 -7.375 -12.239 1.00 91.62 138 PRO A O 1
ATOM 1037 N N . ASP A 1 139 ? -18.549 -8.204 -10.179 1.00 91.19 139 ASP A N 1
ATOM 1038 C CA . ASP A 1 139 ? -19.611 -7.431 -9.508 1.00 91.19 139 ASP A CA 1
ATOM 1039 C C . ASP A 1 139 ? -19.116 -6.409 -8.467 1.00 91.19 139 ASP A C 1
ATOM 1041 O O . ASP A 1 139 ? -19.920 -5.879 -7.692 1.00 91.19 139 ASP A O 1
ATOM 1045 N N . LEU A 1 140 ? -17.802 -6.197 -8.361 1.00 92.19 140 LEU A N 1
ATOM 1046 C CA . LEU A 1 140 ? -17.173 -5.330 -7.353 1.00 92.19 140 LEU A CA 1
ATOM 1047 C C . LEU A 1 140 ? -16.182 -4.375 -8.030 1.00 92.19 140 LEU A C 1
ATOM 1049 O O . LEU A 1 140 ? -15.685 -4.705 -9.106 1.00 92.19 140 LEU A O 1
ATOM 1053 N N . PRO A 1 141 ? -15.890 -3.208 -7.425 1.00 88.94 141 PRO A N 1
ATOM 1054 C CA . PRO A 1 141 ? -14.976 -2.218 -7.994 1.00 88.94 141 PRO A CA 1
ATOM 1055 C C . PRO A 1 141 ? -13.513 -2.687 -7.905 1.00 88.94 141 PRO A C 1
ATOM 1057 O O . PRO A 1 141 ? -12.768 -2.270 -7.021 1.00 88.94 141 PRO A O 1
ATOM 1060 N N . ALA A 1 142 ? -13.122 -3.596 -8.799 1.00 91.88 142 ALA A N 1
ATOM 1061 C CA . ALA A 1 142 ? -11.754 -4.084 -8.932 1.00 91.88 142 ALA A CA 1
ATOM 1062 C C . ALA A 1 142 ? -10.871 -3.128 -9.772 1.00 91.88 142 ALA A C 1
ATOM 1064 O O . ALA A 1 142 ? -11.391 -2.461 -10.671 1.00 91.88 142 ALA A O 1
ATOM 1065 N N . PRO A 1 143 ? -9.548 -3.073 -9.516 1.00 93.94 143 PRO A N 1
ATOM 1066 C CA . PRO A 1 143 ? -8.856 -3.782 -8.439 1.00 93.94 143 PRO A CA 1
ATOM 1067 C C . PRO A 1 143 ? -9.207 -3.229 -7.050 1.00 93.94 143 PRO A C 1
ATOM 1069 O O . PRO A 1 143 ? -9.598 -2.068 -6.906 1.00 93.94 143 PRO A O 1
ATOM 1072 N N . PHE A 1 144 ? -9.062 -4.072 -6.029 1.00 95.19 144 PHE A N 1
ATOM 1073 C CA . PHE A 1 144 ? -9.108 -3.676 -4.623 1.00 95.19 144 PHE A CA 1
ATOM 1074 C C . PHE A 1 144 ? -8.178 -4.543 -3.779 1.00 95.19 144 PHE A C 1
ATOM 1076 O O . PHE A 1 144 ? -7.888 -5.685 -4.131 1.00 95.19 144 PHE A O 1
ATOM 1083 N N . PHE A 1 145 ? -7.713 -4.023 -2.648 1.00 96.19 145 PHE A N 1
ATOM 1084 C CA . PHE A 1 145 ? -6.916 -4.804 -1.707 1.00 96.19 145 PHE A CA 1
ATOM 1085 C C . PHE A 1 145 ? -7.189 -4.406 -0.261 1.00 96.19 145 PHE A C 1
ATOM 1087 O O . PHE A 1 145 ? -7.646 -3.298 0.030 1.00 96.19 145 PHE A O 1
ATOM 1094 N N . LEU A 1 146 ? -6.910 -5.343 0.641 1.00 97.12 146 LEU A N 1
ATOM 1095 C CA . LEU A 1 146 ? -6.987 -5.154 2.083 1.00 97.12 146 LEU A CA 1
ATOM 1096 C C . LEU A 1 146 ? -5.572 -5.197 2.654 1.00 97.12 146 LEU A C 1
ATOM 1098 O O . LEU A 1 146 ? -4.800 -6.104 2.339 1.00 97.12 146 LEU A O 1
ATOM 1102 N N . MET A 1 147 ? -5.244 -4.242 3.514 1.00 96.88 147 MET A N 1
ATOM 1103 C CA . MET A 1 147 ? -3.977 -4.201 4.239 1.00 96.88 147 MET A CA 1
ATOM 1104 C C . MET A 1 147 ? -4.200 -3.946 5.725 1.00 96.88 147 MET A C 1
ATOM 1106 O O . MET A 1 147 ? -5.198 -3.342 6.124 1.00 96.88 147 MET A O 1
ATOM 1110 N N . GLU A 1 148 ? -3.272 -4.404 6.554 1.00 95.00 148 GLU A N 1
ATOM 1111 C CA . GLU A 1 148 ? -3.247 -4.065 7.972 1.00 95.00 148 GLU A CA 1
ATOM 1112 C C . GLU A 1 148 ? -3.037 -2.562 8.148 1.00 95.00 148 GLU A C 1
ATOM 1114 O O . GLU A 1 148 ? -2.254 -1.928 7.441 1.00 95.00 148 GLU A O 1
ATOM 1119 N N . ARG A 1 149 ? -3.745 -1.961 9.102 1.00 93.56 149 ARG A N 1
ATOM 1120 C CA . ARG A 1 149 ? -3.493 -0.572 9.465 1.00 93.56 149 ARG A CA 1
ATOM 1121 C C . ARG A 1 149 ? -2.210 -0.518 10.293 1.00 93.56 149 ARG A C 1
ATOM 1123 O O . ARG A 1 149 ? -2.131 -1.156 11.338 1.00 93.56 149 ARG A O 1
ATOM 1130 N N . LEU A 1 150 ? -1.244 0.291 9.864 1.00 89.56 150 LEU A N 1
ATOM 1131 C CA . LEU A 1 150 ? -0.108 0.646 10.710 1.00 89.56 150 LEU A CA 1
ATOM 1132 C C . LEU A 1 150 ? -0.495 1.741 11.702 1.00 89.56 150 LEU A C 1
ATOM 1134 O O . LEU A 1 150 ? -1.181 2.706 11.352 1.00 89.56 150 LEU A O 1
ATOM 1138 N N . ASP A 1 151 ? -0.009 1.602 12.930 1.00 82.00 151 ASP A N 1
ATOM 1139 C CA . ASP A 1 151 ? -0.068 2.671 13.914 1.00 82.00 151 ASP A CA 1
ATOM 1140 C C . ASP A 1 151 ? 0.943 3.766 13.567 1.00 82.00 151 ASP A C 1
ATOM 1142 O O . ASP A 1 151 ? 2.082 3.501 13.180 1.00 82.00 151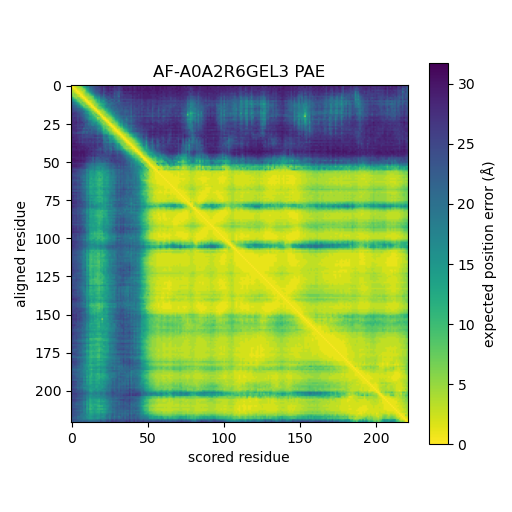 ASP A O 1
ATOM 1146 N N . GLY A 1 152 ? 0.522 5.017 13.715 1.00 81.44 152 GLY A N 1
ATOM 1147 C CA . GLY A 1 152 ? 1.360 6.173 13.443 1.00 81.44 152 GLY A CA 1
ATOM 1148 C C . GLY A 1 152 ? 0.542 7.450 13.326 1.00 81.44 152 GLY A C 1
ATOM 1149 O O . GLY A 1 152 ? -0.667 7.418 13.093 1.00 81.44 152 GLY A O 1
ATOM 1150 N N . GLU A 1 153 ? 1.222 8.578 13.494 1.00 76.19 153 GLU A N 1
ATOM 1151 C CA . GLU A 1 153 ? 0.672 9.904 13.230 1.00 76.19 153 GLU A CA 1
ATOM 1152 C C . GLU A 1 153 ? 1.336 10.486 11.985 1.00 76.19 153 GLU A C 1
ATOM 1154 O O . GLU A 1 153 ? 2.513 10.236 11.710 1.00 76.19 153 GLU A O 1
ATOM 1159 N N . GLN A 1 154 ? 0.583 11.288 11.231 1.00 72.31 154 GLN A N 1
ATOM 1160 C CA . GLN A 1 154 ? 1.160 12.049 10.134 1.00 72.31 154 GLN A CA 1
ATOM 1161 C C . GLN A 1 154 ? 2.217 13.010 10.703 1.00 72.31 154 GLN A C 1
ATOM 1163 O O . GLN A 1 154 ? 1.908 13.753 11.642 1.00 72.31 154 GLN A O 1
ATOM 1168 N N . PRO A 1 155 ? 3.439 13.052 10.139 1.00 76.69 155 PRO A N 1
ATOM 1169 C CA . PRO A 1 155 ? 4.408 14.048 10.558 1.00 76.69 155 PRO A CA 1
ATOM 1170 C C . PRO A 1 155 ? 3.822 15.457 10.364 1.00 76.69 155 PRO A C 1
ATOM 1172 O O . PRO A 1 155 ? 3.142 15.709 9.360 1.00 76.69 155 PRO A O 1
ATOM 1175 N N . PRO A 1 156 ? 4.069 16.393 11.296 1.00 80.62 156 PRO A N 1
ATOM 1176 C CA . PRO A 1 156 ? 3.589 17.759 11.155 1.00 80.62 156 PRO A CA 1
ATOM 1177 C C . PRO A 1 156 ? 4.145 18.393 9.875 1.00 80.62 156 PRO A C 1
ATOM 1179 O O . PRO A 1 156 ? 5.218 18.031 9.392 1.00 80.62 156 PRO A O 1
ATOM 1182 N N . ALA A 1 157 ? 3.431 19.386 9.335 1.00 83.25 157 ALA A N 1
ATOM 1183 C CA . ALA A 1 157 ? 3.860 20.098 8.127 1.00 83.25 157 ALA A CA 1
ATOM 1184 C C . ALA A 1 157 ? 5.262 20.724 8.264 1.00 83.25 157 ALA A C 1
ATOM 1186 O O . ALA A 1 157 ? 5.949 20.915 7.262 1.00 83.25 157 ALA A O 1
ATOM 1187 N N . GLU A 1 158 ? 5.664 21.027 9.498 1.00 89.50 158 GLU A N 1
ATOM 1188 C CA . GLU A 1 158 ? 7.000 21.471 9.864 1.00 89.50 158 GLU A CA 1
ATOM 1189 C C . GLU A 1 158 ? 7.535 20.554 10.963 1.00 89.50 158 GLU A C 1
ATOM 1191 O O . GLU A 1 158 ? 6.962 20.471 12.050 1.00 89.50 158 GLU A O 1
ATOM 1196 N N . ILE A 1 159 ? 8.637 19.862 10.672 1.00 90.06 159 ILE A N 1
ATOM 1197 C CA . ILE A 1 159 ? 9.324 19.030 11.658 1.00 90.06 159 ILE A CA 1
ATOM 1198 C C . ILE A 1 159 ? 10.079 19.955 12.621 1.00 90.06 159 ILE A C 1
ATOM 1200 O O . ILE A 1 159 ? 10.885 20.772 12.158 1.00 90.06 159 ILE A O 1
ATOM 1204 N N . PRO A 1 160 ? 9.869 19.843 13.945 1.00 90.81 160 PRO A N 1
ATOM 1205 C CA . PRO A 1 160 ? 10.645 20.601 14.914 1.00 90.81 160 PRO A CA 1
ATOM 1206 C C . PRO A 1 160 ? 12.147 20.384 14.709 1.00 90.81 160 PRO A C 1
ATOM 1208 O O . PRO A 1 160 ? 12.603 19.264 14.487 1.00 90.81 160 PRO A O 1
ATOM 1211 N N . VAL A 1 161 ? 12.946 21.447 14.831 1.00 92.31 161 VAL A N 1
ATOM 1212 C CA . VAL A 1 161 ? 14.408 21.379 14.626 1.00 92.31 161 VAL A CA 1
ATOM 1213 C C . VAL A 1 161 ? 15.069 20.314 15.512 1.00 92.31 161 VAL A C 1
ATOM 1215 O O . VAL A 1 161 ? 16.024 19.671 15.081 1.00 92.31 161 VAL A O 1
ATOM 1218 N N . ALA A 1 162 ? 14.540 20.104 16.723 1.00 92.44 162 ALA A N 1
ATOM 1219 C CA . ALA A 1 162 ? 15.010 19.075 17.651 1.00 92.44 162 ALA A CA 1
ATOM 1220 C C . ALA A 1 162 ? 14.871 17.646 17.088 1.00 92.44 162 ALA A C 1
ATOM 1222 O O . ALA A 1 162 ? 15.738 16.811 17.339 1.00 92.44 162 ALA A O 1
ATOM 1223 N N . ASP A 1 163 ? 13.842 17.396 16.277 1.00 92.69 163 ASP A N 1
ATOM 1224 C CA . ASP A 1 163 ? 13.515 16.076 15.731 1.00 92.69 163 ASP A CA 1
ATOM 1225 C C . ASP A 1 163 ? 14.027 15.892 14.294 1.00 92.69 163 ASP A C 1
ATOM 1227 O O . ASP A 1 163 ? 14.185 14.764 13.822 1.00 92.69 163 ASP A O 1
ATOM 1231 N N . LEU A 1 164 ? 14.349 16.992 13.600 1.00 92.56 164 LEU A N 1
ATOM 1232 C CA . LEU A 1 164 ? 14.721 17.001 12.182 1.00 92.56 164 LEU A CA 1
ATOM 1233 C C . LEU A 1 164 ? 15.899 16.076 11.860 1.00 92.56 164 LEU A C 1
ATOM 1235 O O . LEU A 1 164 ? 15.915 15.448 10.806 1.00 92.56 164 LEU A O 1
ATOM 1239 N N . THR A 1 165 ? 16.880 15.967 12.759 1.00 94.50 165 THR A N 1
ATOM 1240 C CA . THR A 1 165 ? 18.042 15.089 12.541 1.00 94.50 165 THR A CA 1
ATOM 1241 C C . THR A 1 165 ? 17.645 13.614 12.548 1.00 94.50 165 THR A C 1
ATOM 1243 O O . THR A 1 165 ? 18.114 12.853 11.703 1.00 94.50 165 THR A O 1
ATOM 1246 N N . THR A 1 166 ? 16.795 13.201 13.491 1.00 90.62 166 THR A N 1
ATOM 1247 C CA . THR A 1 166 ? 16.303 11.819 13.574 1.00 90.62 166 THR A CA 1
ATOM 1248 C C . THR A 1 166 ? 15.416 11.516 12.378 1.00 90.62 166 THR A C 1
ATOM 1250 O O . THR A 1 166 ? 15.685 10.563 11.654 1.00 90.62 166 THR A O 1
ATOM 1253 N N . TYR A 1 167 ? 14.464 12.405 12.086 1.00 89.12 167 TYR A N 1
ATOM 1254 C CA . TYR A 1 167 ? 13.585 12.286 10.927 1.00 89.12 167 TYR A CA 1
ATOM 1255 C C . TYR A 1 167 ? 14.368 12.159 9.610 1.00 89.12 167 TYR A C 1
ATOM 1257 O O . TYR A 1 167 ? 14.132 11.242 8.829 1.00 89.12 167 TYR A O 1
ATOM 1265 N N . ALA A 1 168 ? 15.351 13.035 9.372 1.00 91.69 168 ALA A N 1
ATOM 1266 C CA . ALA A 1 168 ? 16.173 12.989 8.165 1.00 91.69 168 ALA A CA 1
ATOM 1267 C C . ALA A 1 168 ? 17.009 11.705 8.072 1.00 91.69 168 ALA A C 1
ATOM 1269 O O . ALA A 1 168 ? 17.199 11.181 6.975 1.00 91.69 168 ALA A O 1
ATOM 1270 N N . ARG A 1 169 ? 17.498 11.183 9.206 1.00 93.19 169 ARG A N 1
ATOM 1271 C CA . ARG A 1 169 ? 18.226 9.910 9.242 1.00 93.19 169 ARG A CA 1
ATOM 1272 C C . ARG A 1 169 ? 17.313 8.740 8.889 1.00 93.19 169 ARG A C 1
ATOM 1274 O O . ARG A 1 169 ? 17.718 7.907 8.085 1.00 93.19 169 ARG A O 1
ATOM 1281 N N . ASP A 1 170 ? 16.109 8.695 9.449 1.00 90.62 170 ASP A N 1
ATOM 1282 C CA . ASP A 1 170 ? 15.156 7.614 9.197 1.00 90.62 170 ASP A CA 1
ATOM 1283 C C . ASP A 1 170 ? 14.680 7.626 7.745 1.00 90.62 170 ASP A C 1
ATOM 1285 O O . ASP A 1 170 ? 14.784 6.612 7.061 1.00 90.62 170 ASP A O 1
ATOM 1289 N N . VAL A 1 171 ? 14.270 8.790 7.233 1.00 90.88 171 VAL A N 1
ATOM 1290 C CA . VAL A 1 171 ? 13.890 8.951 5.822 1.00 90.88 171 VAL A CA 1
ATOM 1291 C C . VAL A 1 171 ? 15.054 8.599 4.900 1.00 90.88 171 VAL A C 1
ATOM 1293 O O . VAL A 1 171 ? 14.866 7.857 3.943 1.00 90.88 171 VAL A O 1
ATOM 1296 N N . GLY A 1 172 ? 16.265 9.082 5.191 1.00 93.88 172 GLY A N 1
ATOM 1297 C CA . GLY A 1 172 ? 17.452 8.765 4.399 1.00 93.88 172 GLY A CA 1
ATOM 1298 C C . GLY A 1 172 ? 17.766 7.268 4.377 1.00 93.88 172 GLY A C 1
ATOM 1299 O O . GLY A 1 172 ? 18.056 6.728 3.313 1.00 93.88 172 GLY A O 1
ATOM 1300 N N . ARG A 1 173 ? 17.655 6.590 5.526 1.00 95.06 173 ARG A N 1
ATOM 1301 C CA . ARG A 1 173 ? 17.824 5.135 5.631 1.00 95.06 173 ARG A CA 1
ATOM 1302 C C . ARG A 1 173 ? 16.782 4.395 4.797 1.00 95.06 173 ARG A C 1
ATOM 1304 O O . ARG A 1 173 ? 17.161 3.541 4.006 1.00 95.06 173 ARG A O 1
ATOM 1311 N N . TYR A 1 174 ? 15.502 4.733 4.941 1.00 94.06 174 TYR A N 1
ATOM 1312 C CA . TYR A 1 174 ? 14.432 4.062 4.201 1.00 94.06 174 TYR A CA 1
ATOM 1313 C C . TYR A 1 174 ? 14.529 4.300 2.693 1.00 94.06 174 TYR A C 1
ATOM 1315 O O . TYR A 1 174 ? 14.361 3.367 1.920 1.00 94.06 174 TYR A O 1
ATOM 1323 N N . LEU A 1 175 ? 14.869 5.517 2.260 1.00 92.75 175 LEU A N 1
ATOM 1324 C CA . LEU A 1 175 ? 15.137 5.804 0.848 1.00 92.75 175 LEU A CA 1
ATOM 1325 C C . LEU A 1 175 ? 16.316 4.989 0.312 1.00 92.75 175 LEU A C 1
ATOM 1327 O O . LEU A 1 175 ? 16.243 4.476 -0.801 1.00 92.75 175 LEU A O 1
ATOM 1331 N N . GLY A 1 176 ? 17.383 4.862 1.107 1.00 93.94 176 GLY A N 1
ATOM 1332 C CA . GLY A 1 176 ? 18.516 3.996 0.793 1.00 93.94 176 GLY A CA 1
ATOM 1333 C C . GLY A 1 176 ? 18.074 2.549 0.593 1.00 93.94 176 GLY A C 1
ATOM 1334 O O . GLY A 1 176 ? 18.323 1.995 -0.469 1.00 93.94 176 GLY A O 1
ATOM 1335 N N . ALA A 1 177 ? 17.329 1.989 1.551 1.00 93.69 177 ALA A N 1
ATOM 1336 C CA . ALA A 1 177 ? 16.822 0.619 1.477 1.00 93.69 177 ALA A CA 1
ATOM 1337 C C . ALA A 1 177 ? 15.956 0.376 0.228 1.00 93.69 177 ALA A C 1
ATOM 1339 O O . ALA A 1 177 ? 16.140 -0.623 -0.456 1.00 93.69 177 ALA A O 1
ATOM 1340 N N . VAL A 1 178 ? 15.060 1.309 -0.121 1.00 92.62 178 VAL A N 1
ATOM 1341 C CA . VAL A 1 178 ? 14.237 1.201 -1.341 1.00 92.62 178 VAL A CA 1
ATOM 1342 C C . VAL A 1 178 ? 15.093 1.248 -2.610 1.00 92.62 178 VAL A C 1
ATOM 1344 O O . VAL A 1 178 ? 14.813 0.526 -3.559 1.00 92.62 178 VAL A O 1
ATOM 1347 N N . HIS A 1 179 ? 16.125 2.093 -2.653 1.00 90.06 179 HIS A N 1
ATOM 1348 C CA . HIS A 1 179 ? 16.999 2.222 -3.825 1.00 90.06 179 HIS A CA 1
ATOM 1349 C C . HIS A 1 179 ? 18.043 1.106 -3.952 1.00 90.06 179 HIS A C 1
ATOM 1351 O O . HIS A 1 179 ? 18.592 0.919 -5.034 1.00 90.06 179 HIS A O 1
ATOM 1357 N N . GLU A 1 180 ? 18.341 0.389 -2.870 1.00 93.62 180 GLU A N 1
ATOM 1358 C CA . GLU A 1 180 ? 19.221 -0.784 -2.885 1.00 93.62 180 GLU A CA 1
ATOM 1359 C C . GLU A 1 180 ? 18.522 -2.041 -3.423 1.00 93.62 180 GLU A C 1
ATOM 1361 O O . GLU A 1 180 ? 19.196 -3.019 -3.746 1.00 93.62 180 GLU A O 1
ATOM 1366 N N . LEU A 1 181 ? 17.191 -2.019 -3.560 1.00 93.44 181 LEU A N 1
ATOM 1367 C CA . LEU A 1 181 ? 16.441 -3.115 -4.163 1.00 93.44 181 LEU A CA 1
ATOM 1368 C C . LEU A 1 181 ? 16.814 -3.281 -5.635 1.00 93.44 181 LEU A C 1
ATOM 1370 O O . LEU A 1 181 ? 16.498 -2.438 -6.476 1.00 93.44 181 LEU A O 1
ATOM 1374 N N . ASP A 1 182 ? 17.390 -4.434 -5.959 1.00 93.12 182 ASP A N 1
ATOM 1375 C CA . ASP A 1 182 ? 17.651 -4.864 -7.334 1.00 93.12 182 ASP A CA 1
ATOM 1376 C C . ASP A 1 182 ? 16.368 -5.404 -7.990 1.00 93.12 182 ASP A C 1
ATOM 1378 O O . ASP A 1 182 ? 16.291 -6.554 -8.419 1.00 93.12 182 ASP A O 1
ATOM 1382 N N . ALA A 1 183 ? 15.307 -4.593 -7.982 1.00 90.56 183 ALA A N 1
ATOM 1383 C CA . ALA A 1 183 ? 13.986 -4.933 -8.511 1.00 90.56 183 ALA A CA 1
ATOM 1384 C C . ALA A 1 183 ? 13.789 -4.446 -9.960 1.00 90.56 183 ALA A C 1
ATOM 1386 O O . ALA A 1 183 ? 13.056 -5.059 -10.736 1.00 90.56 183 ALA A O 1
ATOM 1387 N N . PHE A 1 184 ? 14.456 -3.359 -10.350 1.00 91.62 184 PHE A N 1
ATOM 1388 C CA . PHE A 1 184 ? 14.296 -2.738 -11.665 1.00 91.62 184 PHE A CA 1
ATOM 1389 C C . PHE A 1 184 ? 15.653 -2.291 -12.217 1.00 91.62 184 PHE A C 1
ATOM 1391 O O . PHE A 1 184 ? 16.417 -1.631 -11.517 1.00 91.62 184 PHE A O 1
ATOM 1398 N N . ASP A 1 185 ? 15.932 -2.591 -13.486 1.00 88.38 185 ASP A N 1
ATOM 1399 C CA . ASP A 1 185 ? 17.130 -2.155 -14.222 1.00 88.38 185 ASP A CA 1
ATOM 1400 C C . ASP A 1 185 ? 16.847 -0.965 -15.163 1.00 88.38 185 ASP A C 1
ATOM 1402 O O . ASP A 1 185 ? 17.624 -0.663 -16.070 1.00 88.38 185 ASP A O 1
ATOM 1406 N N . GLY A 1 186 ? 15.746 -0.242 -14.928 1.00 87.00 186 GLY A N 1
ATOM 1407 C CA . GLY A 1 186 ? 15.367 0.947 -15.689 1.00 87.00 186 GLY A CA 1
ATOM 1408 C C . GLY A 1 186 ? 14.508 1.945 -14.911 1.00 87.00 186 GLY A C 1
ATOM 1409 O O . GLY A 1 186 ? 14.242 1.791 -13.721 1.00 87.00 186 GLY A O 1
ATOM 1410 N N . TYR A 1 187 ? 14.058 2.989 -15.614 1.00 83.44 187 TYR A N 1
ATOM 1411 C CA . TYR A 1 187 ? 13.221 4.051 -15.054 1.00 83.44 187 TYR A CA 1
ATOM 1412 C C . TYR A 1 187 ? 11.926 4.194 -15.850 1.00 83.44 187 TYR A C 1
ATOM 1414 O O . TYR A 1 187 ? 11.944 4.576 -17.017 1.00 83.44 187 TYR A O 1
ATOM 1422 N N . SER A 1 188 ? 10.803 3.930 -15.193 1.00 86.19 188 SER A N 1
ATOM 1423 C CA . SER A 1 188 ? 9.447 4.174 -15.692 1.00 86.19 188 SER A CA 1
ATOM 1424 C C . SER A 1 188 ? 8.473 4.055 -14.511 1.00 86.19 188 SER A C 1
ATOM 1426 O O . SER A 1 188 ? 8.876 3.569 -13.449 1.00 86.19 188 SER A O 1
ATOM 1428 N N . PRO A 1 189 ? 7.197 4.459 -14.643 1.00 89.00 189 PRO A N 1
ATOM 1429 C CA . PRO A 1 189 ? 6.185 4.099 -13.660 1.00 89.00 189 PRO A CA 1
ATOM 1430 C C . PRO A 1 189 ? 6.126 2.579 -13.489 1.00 89.00 189 PRO A C 1
ATOM 1432 O O . PRO A 1 189 ? 5.951 1.847 -14.461 1.00 89.00 189 PRO A O 1
ATOM 1435 N N . THR A 1 190 ? 6.266 2.109 -12.253 1.00 90.75 190 THR A N 1
ATOM 1436 C CA . THR A 1 190 ? 6.003 0.711 -11.913 1.00 90.75 190 THR A CA 1
ATOM 1437 C C . THR A 1 190 ? 4.539 0.406 -12.164 1.00 90.75 190 THR A C 1
ATOM 1439 O O . THR A 1 190 ? 3.692 1.200 -11.776 1.00 90.75 190 THR A O 1
ATOM 1442 N N . VAL A 1 191 ? 4.232 -0.732 -12.771 1.00 92.25 191 VAL A N 1
ATOM 1443 C CA . VAL A 1 191 ? 2.867 -1.202 -13.053 1.00 92.25 191 VAL A CA 1
ATOM 1444 C C . VAL A 1 191 ? 2.738 -2.684 -12.712 1.00 92.25 191 VAL A C 1
ATOM 1446 O O . VAL A 1 191 ? 3.744 -3.376 -12.511 1.00 92.25 191 VAL A O 1
ATOM 1449 N N . ALA A 1 192 ? 1.512 -3.199 -12.671 1.00 92.00 192 ALA A N 1
ATOM 1450 C CA . ALA A 1 192 ? 1.306 -4.632 -12.585 1.00 92.00 192 ALA A CA 1
ATOM 1451 C C . ALA A 1 192 ? 1.677 -5.283 -13.923 1.00 92.00 192 ALA A C 1
ATOM 1453 O O . ALA A 1 192 ? 1.263 -4.841 -14.993 1.00 92.00 192 ALA A O 1
ATOM 1454 N N . ALA A 1 193 ? 2.439 -6.376 -13.876 1.00 92.19 193 ALA A N 1
ATOM 1455 C CA . ALA A 1 193 ? 2.917 -7.057 -15.079 1.00 92.19 193 ALA A CA 1
ATOM 1456 C C . ALA A 1 193 ? 1.778 -7.542 -15.993 1.00 92.19 193 ALA A C 1
ATOM 1458 O O . ALA A 1 193 ? 1.968 -7.679 -17.199 1.00 92.19 193 ALA A O 1
ATOM 1459 N N . ARG A 1 194 ? 0.596 -7.800 -15.427 1.00 89.88 194 ARG A N 1
ATOM 1460 C CA . ARG A 1 194 ? -0.604 -8.214 -16.164 1.00 89.88 194 ARG A CA 1
ATOM 1461 C C . ARG A 1 194 ? -1.200 -7.113 -17.050 1.00 89.88 194 ARG A C 1
ATOM 1463 O O . ARG A 1 194 ? -1.877 -7.447 -18.014 1.00 89.88 194 ARG A O 1
ATOM 1470 N N . ASP A 1 195 ? -0.923 -5.846 -16.747 1.00 89.50 195 ASP A N 1
ATOM 1471 C CA . ASP A 1 195 ? -1.501 -4.694 -17.451 1.00 89.50 195 ASP A CA 1
ATOM 1472 C C . ASP A 1 195 ? -0.675 -4.266 -18.671 1.00 89.50 195 ASP A C 1
ATOM 1474 O O . ASP A 1 195 ? -1.054 -3.342 -19.390 1.00 89.50 195 ASP A O 1
ATOM 1478 N N . ILE A 1 196 ? 0.462 -4.925 -18.908 1.00 88.94 196 ILE A N 1
ATOM 1479 C CA . ILE A 1 196 ? 1.375 -4.629 -20.013 1.00 88.94 196 ILE A CA 1
ATOM 1480 C C . ILE A 1 196 ? 1.613 -5.887 -20.838 1.00 88.94 196 ILE A C 1
ATOM 1482 O O . ILE A 1 196 ? 1.866 -6.968 -20.289 1.00 88.94 196 ILE A O 1
ATOM 1486 N N . ASP A 1 197 ? 1.559 -5.727 -22.165 1.00 89.31 197 ASP A N 1
ATOM 1487 C CA . ASP A 1 197 ? 1.925 -6.787 -23.099 1.00 89.31 197 ASP A CA 1
ATOM 1488 C C . ASP A 1 197 ? 3.352 -7.264 -22.785 1.00 89.31 197 ASP A C 1
ATOM 1490 O O . ASP A 1 197 ? 4.251 -6.437 -22.623 1.00 89.31 197 ASP A O 1
ATOM 1494 N N . PRO A 1 198 ? 3.606 -8.577 -22.679 1.00 87.12 198 PRO A N 1
ATOM 1495 C CA . PRO A 1 198 ? 4.956 -9.095 -22.504 1.00 87.12 198 PRO A CA 1
ATOM 1496 C C . PRO A 1 198 ? 6.015 -8.507 -23.455 1.00 87.12 198 PRO A C 1
ATOM 1498 O O . PRO A 1 198 ? 7.170 -8.432 -23.041 1.00 87.12 198 PRO A O 1
ATOM 1501 N N . SER A 1 199 ? 5.661 -8.091 -24.681 1.00 87.81 199 SER A N 1
ATOM 1502 C CA . SER A 1 199 ? 6.596 -7.437 -25.614 1.00 87.81 199 SER A CA 1
ATOM 1503 C C . SER A 1 199 ? 7.017 -6.029 -25.205 1.00 87.81 199 SER A C 1
ATOM 1505 O O . SER A 1 199 ? 8.075 -5.574 -25.631 1.00 87.81 199 SER A O 1
ATOM 1507 N N . ASP A 1 200 ? 6.210 -5.363 -24.383 1.00 88.50 200 ASP A N 1
ATOM 1508 C CA . ASP A 1 200 ? 6.367 -3.956 -24.008 1.00 88.50 200 ASP A CA 1
ATOM 1509 C C . ASP A 1 200 ? 6.952 -3.809 -22.594 1.00 88.50 200 ASP A C 1
ATOM 1511 O O . ASP A 1 200 ? 7.047 -2.708 -22.048 1.00 88.50 200 ASP A O 1
ATOM 1515 N N . ARG A 1 201 ? 7.333 -4.926 -21.962 1.00 87.75 201 ARG A N 1
ATOM 1516 C CA . ARG A 1 201 ? 8.010 -4.930 -20.664 1.00 87.75 201 ARG A CA 1
ATOM 1517 C C . ARG A 1 201 ? 9.483 -4.595 -20.854 1.00 87.75 201 ARG A C 1
ATOM 1519 O O . ARG A 1 201 ? 10.181 -5.250 -21.623 1.00 87.75 201 ARG A O 1
ATOM 1526 N N . GLY A 1 202 ? 9.969 -3.627 -20.090 1.00 82.56 202 GLY A N 1
ATOM 1527 C CA . GLY A 1 202 ? 11.384 -3.285 -20.013 1.00 82.56 202 GLY A CA 1
ATOM 1528 C C . GLY A 1 202 ? 11.871 -3.316 -18.573 1.00 82.56 202 GLY A C 1
ATOM 1529 O O . GLY A 1 202 ? 11.073 -3.413 -17.642 1.00 82.56 202 GLY A O 1
ATOM 1530 N N . GLY A 1 203 ? 13.186 -3.231 -18.385 1.00 79.06 203 GLY A N 1
ATOM 1531 C CA . GLY A 1 203 ? 13.780 -2.767 -17.130 1.00 79.06 203 GLY A CA 1
ATOM 1532 C C . GLY A 1 203 ? 13.307 -3.468 -15.840 1.00 79.06 203 GLY A C 1
ATOM 1533 O O . GLY A 1 203 ? 13.207 -2.819 -14.798 1.00 79.06 203 GLY A O 1
ATOM 1534 N N . THR A 1 204 ? 12.975 -4.761 -15.904 1.00 84.12 204 THR A N 1
ATOM 1535 C CA . THR A 1 204 ? 12.440 -5.540 -14.780 1.00 84.12 204 THR A CA 1
ATOM 1536 C C . THR A 1 204 ? 13.366 -6.710 -14.462 1.00 84.12 204 THR A C 1
ATOM 1538 O O . THR A 1 204 ? 13.660 -7.531 -15.334 1.00 84.12 204 THR A O 1
ATOM 1541 N N . THR A 1 205 ? 13.789 -6.825 -13.202 1.00 89.12 205 THR A N 1
ATOM 1542 C CA . THR A 1 205 ? 14.630 -7.936 -12.730 1.00 89.12 205 THR A CA 1
ATOM 1543 C C . THR A 1 205 ? 13.765 -9.115 -12.248 1.00 89.12 205 THR A C 1
ATOM 1545 O O . THR A 1 205 ? 12.540 -8.980 -12.111 1.00 89.12 205 THR A O 1
ATOM 1548 N N . PRO A 1 206 ? 14.361 -10.292 -11.952 1.00 92.06 206 PRO A N 1
ATOM 1549 C CA . PRO A 1 206 ? 13.621 -11.417 -11.381 1.00 92.06 206 PRO A CA 1
ATOM 1550 C C . PRO A 1 206 ? 12.856 -11.059 -10.102 1.00 92.06 206 PRO A C 1
ATOM 1552 O O . PRO A 1 206 ? 11.730 -11.519 -9.937 1.00 92.06 206 PRO A O 1
ATOM 1555 N N . LEU A 1 207 ? 13.412 -10.188 -9.252 1.00 91.12 207 LEU A N 1
ATOM 1556 C CA . LEU A 1 207 ? 12.782 -9.816 -7.987 1.00 91.12 207 LEU A CA 1
ATOM 1557 C C . LEU A 1 207 ? 11.443 -9.103 -8.212 1.00 91.12 207 LEU A C 1
ATOM 1559 O O . LEU A 1 207 ? 10.429 -9.516 -7.661 1.00 91.12 207 LEU A O 1
ATOM 1563 N N . ALA A 1 208 ? 11.381 -8.085 -9.076 1.00 91.88 208 ALA A N 1
ATOM 1564 C CA . ALA A 1 208 ? 10.098 -7.448 -9.389 1.00 91.88 208 ALA A CA 1
ATOM 1565 C C . ALA A 1 208 ? 9.103 -8.423 -10.041 1.00 91.88 208 ALA A C 1
ATOM 1567 O O . ALA A 1 208 ? 7.907 -8.374 -9.740 1.00 91.88 208 ALA A O 1
ATOM 1568 N N . CYS A 1 209 ? 9.587 -9.349 -10.879 1.00 92.19 209 CYS A N 1
ATOM 1569 C CA . CYS A 1 209 ? 8.741 -10.366 -11.505 1.00 92.19 209 CYS A CA 1
ATOM 1570 C C . CYS A 1 209 ? 8.078 -11.296 -10.480 1.00 92.19 209 CYS A C 1
ATOM 1572 O O . CYS A 1 209 ? 6.908 -11.639 -10.653 1.00 92.19 209 CYS A O 1
ATOM 1574 N N . GLU A 1 210 ? 8.786 -11.680 -9.412 1.00 95.00 210 GLU A N 1
ATOM 1575 C CA . GLU A 1 210 ? 8.247 -12.523 -8.332 1.00 95.00 210 GLU A CA 1
ATOM 1576 C C . GLU A 1 210 ? 7.039 -11.877 -7.641 1.00 95.00 210 GLU A C 1
ATOM 1578 O O . GLU A 1 210 ? 6.081 -12.563 -7.280 1.00 95.00 210 GLU A O 1
ATOM 1583 N N . TYR A 1 211 ? 7.031 -10.546 -7.552 1.00 95.31 211 TYR A N 1
ATOM 1584 C CA . TYR A 1 211 ? 5.915 -9.769 -7.012 1.00 95.31 211 TYR A CA 1
ATOM 1585 C C . TYR A 1 211 ? 4.892 -9.345 -8.081 1.00 95.31 211 TYR A C 1
ATOM 1587 O O . TYR A 1 211 ? 3.928 -8.640 -7.777 1.00 95.31 211 TYR A O 1
ATOM 1595 N N . GLY A 1 212 ? 5.053 -9.781 -9.334 1.00 94.62 212 GLY A N 1
ATOM 1596 C CA . GLY A 1 212 ? 4.155 -9.446 -10.440 1.00 94.62 212 GLY A CA 1
ATOM 1597 C C . GLY A 1 212 ? 4.216 -7.974 -10.854 1.00 94.62 212 GLY A C 1
ATOM 1598 O O . GLY A 1 212 ? 3.215 -7.436 -11.332 1.00 94.62 212 GLY A O 1
ATOM 1599 N N . LEU A 1 213 ? 5.359 -7.324 -10.645 1.00 94.69 213 LEU A N 1
ATOM 1600 C CA . LEU A 1 213 ? 5.637 -5.946 -11.033 1.00 94.69 213 LEU A CA 1
ATOM 1601 C C . LEU A 1 213 ? 6.474 -5.901 -12.311 1.00 94.69 213 LEU A C 1
ATOM 1603 O O . LEU A 1 213 ? 7.242 -6.815 -12.602 1.00 94.69 213 LEU A O 1
ATOM 1607 N N . THR A 1 214 ? 6.331 -4.816 -13.063 1.00 94.56 214 THR A N 1
ATOM 1608 C CA . THR A 1 214 ? 7.176 -4.501 -14.220 1.00 94.56 214 THR A CA 1
ATOM 1609 C C . THR A 1 214 ? 7.286 -2.988 -14.378 1.00 94.56 214 THR A C 1
ATOM 1611 O O . THR A 1 214 ? 6.536 -2.231 -13.752 1.00 94.56 214 THR A O 1
ATOM 1614 N N . ILE A 1 215 ? 8.181 -2.539 -15.252 1.00 93.19 215 ILE A N 1
ATOM 1615 C CA . ILE A 1 215 ? 8.105 -1.205 -15.850 1.00 93.19 215 ILE A CA 1
ATOM 1616 C C . ILE A 1 215 ? 7.888 -1.311 -17.373 1.00 93.19 215 ILE A C 1
ATOM 1618 O O . ILE A 1 215 ? 8.381 -2.262 -17.985 1.00 93.19 215 ILE A O 1
ATOM 1622 N N . PRO A 1 216 ? 7.123 -0.396 -18.003 1.00 89.50 216 PRO A N 1
ATOM 1623 C CA . PRO A 1 216 ? 7.032 -0.334 -19.460 1.00 89.50 216 PRO A CA 1
ATOM 1624 C C . PRO A 1 216 ? 8.392 0.013 -20.073 1.00 89.50 216 PRO A C 1
ATOM 1626 O O . PRO A 1 216 ? 9.087 0.892 -19.550 1.00 89.50 216 PRO A O 1
ATOM 1629 N N . ASP A 1 217 ? 8.739 -0.619 -21.196 1.00 85.38 217 ASP A N 1
ATOM 1630 C CA . ASP A 1 217 ? 9.875 -0.209 -22.019 1.00 85.38 217 ASP A CA 1
ATOM 1631 C C . ASP A 1 217 ? 9.599 1.201 -22.577 1.00 85.38 217 ASP A C 1
ATOM 1633 O O . ASP A 1 217 ? 8.644 1.387 -23.338 1.00 85.38 217 ASP A O 1
ATOM 1637 N N . PRO A 1 218 ? 10.411 2.220 -22.231 1.00 78.50 2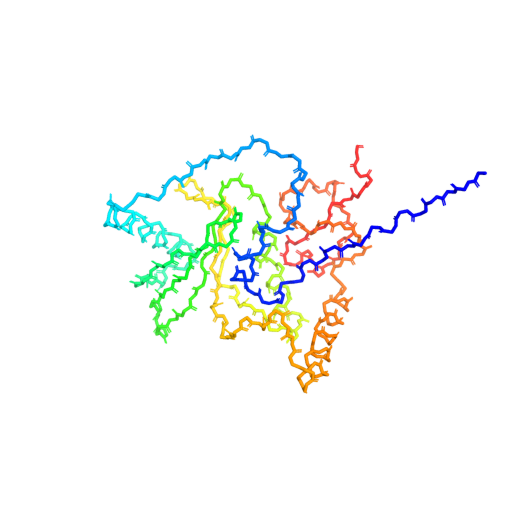18 PRO A N 1
ATOM 1638 C CA . PRO A 1 218 ? 10.226 3.577 -22.743 1.00 78.50 218 PRO A CA 1
ATOM 1639 C C . PRO A 1 218 ? 10.416 3.689 -24.266 1.00 78.50 218 PRO A C 1
ATOM 1641 O O . PRO A 1 218 ? 10.143 4.749 -24.836 1.00 78.50 218 PRO A O 1
ATOM 1644 N N . HIS A 1 219 ? 10.912 2.637 -24.922 1.00 79.69 219 HIS A N 1
ATOM 1645 C CA . HIS A 1 219 ? 11.157 2.569 -26.358 1.00 79.69 219 HIS A CA 1
ATOM 1646 C C . HIS A 1 219 ? 10.197 1.643 -27.116 1.00 79.69 219 HIS A C 1
ATOM 1648 O O . HIS A 1 219 ? 10.291 1.585 -28.344 1.00 79.69 219 HIS A O 1
ATOM 1654 N N . ALA A 1 220 ? 9.274 0.960 -26.434 1.00 70.12 220 ALA A N 1
ATOM 1655 C CA . ALA A 1 220 ? 8.230 0.186 -27.095 1.00 70.12 220 ALA A CA 1
ATOM 1656 C C . ALA A 1 220 ? 7.202 1.141 -27.730 1.00 70.12 220 ALA A C 1
ATOM 1658 O O . ALA A 1 220 ? 6.456 1.840 -27.041 1.00 70.12 220 ALA A O 1
ATOM 1659 N N . SER A 1 221 ? 7.208 1.220 -29.064 1.00 57.84 221 SER A N 1
ATOM 1660 C CA . SER A 1 221 ? 6.245 1.975 -29.879 1.00 57.84 221 SER A CA 1
ATOM 1661 C C . SER A 1 221 ? 5.983 1.282 -31.204 1.00 57.84 221 SER A C 1
ATOM 1663 O O . SER A 1 221 ? 6.998 0.943 -31.861 1.00 57.84 221 SER A O 1
#

Radius of gyration: 19.76 Å; Cα contacts (8 Å, |Δi|>4): 317; chains: 1; bounding box: 53×44×48 Å

Mean predicted aligned error: 11.23 Å

pLDDT: mean 77.15, std 24.89, range [23.41, 97.62]

Solvent-accessible surface area (backbone atoms only — not comparable to full-atom values): 13458 Å² total; per-residue (Å²): 140,83,85,80,80,81,84,76,80,78,80,77,80,64,75,73,63,65,64,80,70,57,51,86,66,91,81,79,71,85,79,80,88,74,97,74,83,77,84,77,75,92,74,97,80,61,73,70,68,56,51,56,52,51,41,56,47,52,40,52,53,46,35,70,57,39,72,70,44,44,67,77,46,68,43,79,44,80,36,64,87,42,51,31,27,46,31,36,31,40,38,95,93,42,79,46,55,28,37,39,39,30,33,72,84,67,85,61,66,60,24,50,54,30,50,34,43,46,41,50,73,76,43,89,51,84,46,47,54,62,75,32,73,40,73,72,51,97,91,52,59,48,31,30,38,38,24,44,56,72,88,83,75,82,77,61,101,67,69,54,78,89,50,39,65,57,52,52,49,52,54,51,51,44,54,48,55,62,69,67,50,75,31,52,76,56,86,55,71,73,35,36,40,88,82,48,59,82,88,38,57,25,41,53,31,73,59,23,47,76,51,44,34,30,20,56,29,93,78,65,125

Nearest PDB structures (foldseek):
  4r80-assembly2_B  TM=5.449E-01  e=4.750E-01  synthetic construct
  6cn9-assembly1_A  TM=5.990E-01  e=9.345E-01  Rattus norvegicus
  5o21-assembly2_B  TM=6.151E-01  e=1.124E+00  Homo sapiens
  8chu-assembly1_B  TM=3.272E-01  e=1.476E-01  Homo sapiens
  1omo-assembly1_A  TM=3.335E-01  e=9.345E-01  Archaeoglobus fulgidus

Secondary structure (DSSP, 8-state):
----------------S-GGGGSS-TTSSPPPP-----------S-HHHHHHHHHHHHHHHHHHH-TT-EEEEEEEEE-SSSEEEEEEEEETTEEEEEEEEE-SS-S-HHHHHHHHHHHHHH--S--PPEEEEE---SSS-SSEEEEEPPP--PPPSS--HHHHHHHHHHHHHHHHHHHH-TTBSS-S--EEGGGS-GGGEESB-HHHHHTTEEEE-TT--

Sequence (221 aa):
MSSSISSGILTLSVPIAVREYYAQRIQSFPPFGNRFRRELRPSDAGSGRRRSSALSMSERTVATVDDTCTVREATGIDAGGNETFRVTVETPDGRRECVLETSTGGGNLDAEARLLRLLGGETDVPVPSVVGVVDEHPDLPAPFFLMERLDGEQPPAEIPVADLTTYARDVGRYLGAVHELDAFDGYSPTVAARDIDPSDRGGTTPLACEYGLTIPDPHAS

Foldseek 3Di:
DDDDDPPDDDPPVPPQDDLLQAQPPVPPDDDPDDPDPPDDDDDPDDPPPVLVVQQVQCQVVVCVLPVQWGWDDWDWDRRPQWTKIFTWIQGPVGIFIKMKTAHPPDDFVLLVLLVLVLPVVQHPRDGWAWSGWDADDPPHRPGMTMTGDDDDDDQPPDHPPVCVVVVCVSVVVSVVSVVPDPAFQDDADKHQLVVDDPVQFDGGDVSVVVSRITGGDPPDD